Protein AF-A0A5C6RK10-F1 (afdb_monomer_lite)

pLDDT: mean 74.82, std 15.89, range [30.14, 97.0]

Organism: NCBI:txid1564516

Structure (mmCIF, N/CA/C/O backbone):
data_AF-A0A5C6RK10-F1
#
_entry.id   AF-A0A5C6RK10-F1
#
loop_
_atom_site.group_PDB
_atom_site.id
_atom_site.type_symbol
_atom_site.label_atom_id
_atom_site.label_alt_id
_atom_site.label_comp_id
_atom_site.label_asym_id
_atom_site.label_entity_id
_atom_site.label_seq_id
_atom_site.pdbx_PDB_ins_code
_atom_site.Cartn_x
_atom_site.Cartn_y
_atom_site.Cartn_z
_atom_site.occupancy
_atom_site.B_iso_or_equiv
_atom_site.auth_seq_id
_atom_site.auth_comp_id
_atom_site.auth_asym_id
_atom_site.auth_atom_id
_atom_site.pdbx_PDB_model_num
ATOM 1 N N . MET A 1 1 ? -46.665 20.152 56.178 1.00 34.62 1 MET A N 1
ATOM 2 C CA . MET A 1 1 ? -46.312 19.850 54.769 1.00 34.62 1 MET A CA 1
ATOM 3 C C . MET A 1 1 ? -44.822 19.515 54.608 1.00 34.62 1 MET A C 1
ATOM 5 O O . MET A 1 1 ? -44.246 19.816 53.574 1.00 34.62 1 MET A O 1
ATOM 9 N N . ALA A 1 2 ? -44.186 18.884 55.605 1.00 32.22 2 ALA A N 1
ATOM 10 C CA . ALA A 1 2 ? -42.736 18.651 55.629 1.00 32.22 2 ALA A CA 1
ATOM 11 C C . ALA A 1 2 ? -42.373 17.196 56.003 1.00 32.22 2 ALA A C 1
ATOM 13 O O . ALA A 1 2 ? -41.353 16.966 56.635 1.00 32.22 2 ALA A O 1
ATOM 14 N N . GLU A 1 3 ? -43.212 16.216 55.641 1.00 33.31 3 GLU A N 1
ATOM 15 C CA . GLU A 1 3 ? -43.071 14.823 56.118 1.00 33.31 3 GLU A CA 1
ATOM 16 C C . GLU A 1 3 ? -43.174 13.736 55.027 1.00 33.31 3 GLU A C 1
ATOM 18 O O . GLU A 1 3 ? -43.317 12.565 55.346 1.00 33.31 3 GLU A O 1
ATOM 23 N N . GLN A 1 4 ? -43.059 14.068 53.734 1.00 31.83 4 GLN A N 1
ATOM 24 C CA . GLN A 1 4 ? -43.211 13.074 52.646 1.00 31.83 4 GLN A CA 1
ATOM 25 C C . GLN A 1 4 ? -42.027 12.965 51.666 1.00 31.83 4 GLN A C 1
ATOM 27 O O . GLN A 1 4 ? -42.186 12.453 50.568 1.00 31.83 4 GLN A O 1
ATOM 32 N N . TYR A 1 5 ? -40.818 13.382 52.055 1.00 33.44 5 TYR A N 1
ATOM 33 C CA . TYR A 1 5 ? -39.613 13.263 51.208 1.00 33.44 5 TYR A CA 1
ATOM 34 C C . TYR A 1 5 ? -38.494 12.417 51.848 1.00 33.44 5 TYR A C 1
ATOM 36 O O . TYR A 1 5 ? -37.316 12.732 51.722 1.00 33.44 5 TYR A O 1
ATOM 44 N N . GLN A 1 6 ? -38.853 11.331 52.540 1.00 35.59 6 GLN A N 1
ATOM 45 C CA . GLN A 1 6 ? -37.904 10.292 52.988 1.00 35.59 6 GLN A CA 1
ATOM 46 C C . GLN A 1 6 ? -38.084 8.954 52.246 1.00 35.59 6 GLN A C 1
ATOM 48 O O . GLN A 1 6 ? -37.606 7.914 52.698 1.00 35.59 6 GLN A O 1
ATOM 53 N N . GLU A 1 7 ? -38.761 8.952 51.097 1.00 41.62 7 GLU A N 1
ATOM 54 C CA . GLU A 1 7 ? -38.925 7.740 50.298 1.00 41.62 7 GLU A CA 1
ATOM 55 C C . GLU A 1 7 ? -37.728 7.505 49.366 1.00 41.62 7 GLU A C 1
ATOM 57 O O . GLU A 1 7 ? -37.497 8.234 48.404 1.00 41.62 7 GLU A O 1
ATOM 62 N N . ASN A 1 8 ? -37.035 6.397 49.652 1.00 53.78 8 ASN A N 1
ATOM 63 C CA . ASN A 1 8 ? -36.133 5.641 48.778 1.00 53.78 8 ASN A CA 1
ATOM 64 C C . ASN A 1 8 ? -34.665 6.074 48.700 1.00 53.78 8 ASN A C 1
ATOM 66 O O . ASN A 1 8 ? -34.086 6.136 47.616 1.00 53.78 8 ASN A O 1
ATOM 70 N N . THR A 1 9 ? -33.995 6.218 49.845 1.00 56.50 9 THR A N 1
ATOM 71 C CA . THR A 1 9 ? -32.541 5.990 49.876 1.00 56.50 9 THR A CA 1
ATOM 72 C C . THR A 1 9 ? -32.277 4.506 49.568 1.00 56.50 9 THR A C 1
ATOM 74 O O . THR A 1 9 ? -32.808 3.652 50.284 1.00 56.50 9 THR A O 1
ATOM 77 N N . PRO A 1 10 ? -31.529 4.148 48.509 1.00 64.06 10 PRO A N 1
ATOM 78 C CA . PRO A 1 10 ? -31.235 2.752 48.194 1.00 64.06 10 PRO A CA 1
ATOM 79 C C . PRO A 1 10 ? -30.318 2.112 49.253 1.00 64.06 10 PRO A C 1
ATOM 81 O O . PRO A 1 10 ? -29.455 2.800 49.799 1.00 64.06 10 PRO A O 1
ATOM 84 N N . PRO A 1 11 ? -30.452 0.803 49.537 1.00 73.38 11 PRO A N 1
ATOM 85 C CA . PRO A 1 11 ? -29.580 0.125 50.495 1.00 73.38 11 PRO A CA 1
ATOM 86 C C . PRO A 1 11 ? -28.140 0.034 49.967 1.00 73.38 11 PRO A C 1
ATOM 88 O O . PRO A 1 11 ? -27.933 -0.212 48.776 1.00 73.38 11 PRO A O 1
ATOM 91 N N . SER A 1 12 ? -27.119 0.180 50.825 1.00 78.38 12 SER A N 1
ATOM 92 C CA . SER A 1 12 ? -25.737 0.011 50.365 1.00 78.38 12 SER A CA 1
ATOM 93 C C . SER A 1 12 ? -25.416 -1.437 49.999 1.00 78.38 12 SER A C 1
ATOM 95 O O . SER A 1 12 ? -25.739 -2.396 50.706 1.00 78.38 12 SER A O 1
ATOM 97 N N . LEU A 1 13 ? -24.634 -1.587 48.927 1.00 77.06 13 LEU A N 1
ATOM 98 C CA . LEU A 1 13 ? -24.078 -2.874 48.499 1.00 77.06 13 LEU A CA 1
ATOM 99 C C . LEU A 1 13 ? -23.221 -3.538 49.592 1.00 77.06 13 LEU A C 1
ATOM 101 O O . LEU A 1 13 ? -23.105 -4.759 49.627 1.00 77.06 13 LEU A O 1
ATOM 105 N N . LYS A 1 14 ? -22.623 -2.757 50.505 1.00 78.75 14 LYS A N 1
ATOM 106 C CA . LYS A 1 14 ? -21.860 -3.288 51.647 1.00 78.75 14 LYS A CA 1
ATOM 107 C C . LYS A 1 14 ? -22.770 -4.008 52.647 1.00 78.75 14 LYS A C 1
ATOM 109 O O . LYS A 1 14 ? -22.405 -5.083 53.116 1.00 78.75 14 LYS A O 1
ATOM 114 N N . THR A 1 15 ? -23.943 -3.448 52.955 1.00 82.81 15 THR A N 1
ATOM 115 C CA . THR A 1 15 ? -24.924 -4.070 53.858 1.00 82.81 15 THR A CA 1
ATOM 116 C C . THR A 1 15 ? -25.496 -5.358 53.258 1.00 82.81 15 THR A C 1
ATOM 118 O O . THR A 1 15 ? -25.537 -6.374 53.947 1.00 82.81 15 THR A O 1
ATOM 121 N N . LEU A 1 16 ? -25.829 -5.362 51.963 1.00 84.06 16 LEU A N 1
ATOM 122 C CA . LEU A 1 16 ? -26.335 -6.551 51.262 1.00 84.06 16 LEU A CA 1
ATOM 123 C C . LEU A 1 16 ? -25.308 -7.699 51.199 1.00 84.06 16 LEU A C 1
ATOM 125 O O . LEU A 1 16 ? -25.646 -8.852 51.469 1.00 84.06 16 LEU A O 1
ATOM 129 N N . LYS A 1 17 ? -24.033 -7.389 50.924 1.00 82.69 17 LYS A N 1
ATOM 130 C CA . LYS A 1 17 ? -22.942 -8.383 50.926 1.00 82.69 17 LYS A CA 1
ATOM 131 C C . LYS A 1 17 ? -22.707 -9.000 52.303 1.00 82.69 17 LYS A C 1
ATOM 133 O O . LYS A 1 17 ? -22.507 -10.207 52.404 1.00 82.69 17 LYS A O 1
ATOM 138 N N . ALA A 1 18 ? -22.753 -8.187 53.355 1.00 82.56 18 ALA A N 1
ATOM 139 C CA . ALA A 1 18 ? -22.576 -8.674 54.716 1.00 82.56 18 ALA A CA 1
ATOM 140 C C . ALA A 1 18 ? -23.738 -9.584 55.1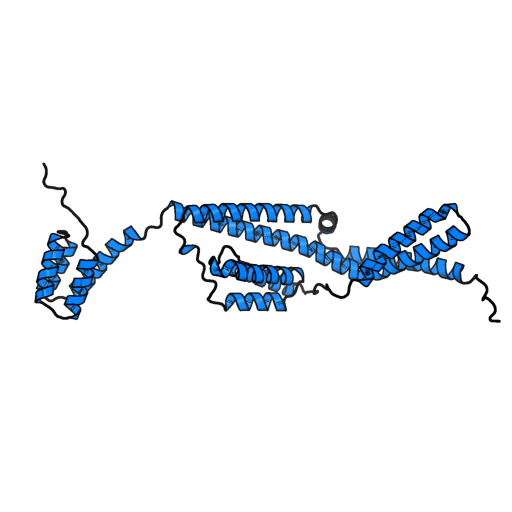62 1.00 82.56 18 ALA A C 1
ATOM 142 O O . ALA A 1 18 ? -23.487 -10.589 55.817 1.00 82.56 18 ALA A O 1
ATOM 143 N N . ILE A 1 19 ? -24.981 -9.328 54.726 1.00 85.31 19 ILE A N 1
ATOM 144 C CA . ILE A 1 19 ? -26.107 -10.254 54.957 1.00 85.31 19 ILE A CA 1
ATOM 145 C C . ILE A 1 19 ? -25.829 -11.627 54.335 1.00 85.31 19 ILE A C 1
ATOM 147 O O . ILE A 1 19 ? -25.982 -12.637 55.014 1.00 85.31 19 ILE A O 1
ATOM 151 N N . ARG A 1 20 ? -25.359 -11.687 53.078 1.00 82.88 20 ARG A N 1
ATOM 152 C CA . ARG A 1 20 ? -24.996 -12.969 52.440 1.00 82.88 20 ARG A CA 1
ATOM 153 C C . ARG A 1 20 ? -23.933 -13.728 53.227 1.00 82.88 20 ARG A C 1
ATOM 155 O O . ARG A 1 20 ? -24.029 -14.942 53.375 1.00 82.88 20 ARG A O 1
ATOM 162 N N . GLN A 1 21 ? -22.932 -13.009 53.729 1.00 83.06 21 GLN A N 1
ATOM 163 C CA . GLN A 1 21 ? -21.862 -13.598 54.524 1.00 83.06 21 GLN A CA 1
ATOM 164 C C . GLN A 1 21 ? -22.392 -14.176 55.841 1.00 83.06 21 GLN A C 1
ATOM 166 O O . GLN A 1 21 ? -22.039 -15.296 56.188 1.00 83.06 21 GLN A O 1
ATOM 171 N N . PHE A 1 22 ? -23.273 -13.464 56.543 1.00 85.69 22 PHE A N 1
ATOM 172 C CA . PHE A 1 22 ? -23.862 -13.967 57.786 1.00 85.69 22 PHE A CA 1
ATOM 173 C C . PHE A 1 22 ? -24.852 -15.117 57.566 1.00 85.69 22 PHE A C 1
ATOM 175 O O . PHE A 1 22 ? -24.907 -16.015 58.400 1.00 85.69 22 PHE A O 1
ATOM 182 N N . ILE A 1 23 ? -25.561 -15.157 56.429 1.00 85.75 23 ILE A N 1
ATOM 183 C CA . ILE A 1 23 ? -26.351 -16.333 56.021 1.00 85.75 23 ILE A CA 1
ATOM 184 C C . ILE A 1 23 ? -25.430 -17.547 55.846 1.00 85.75 23 ILE A C 1
ATOM 186 O O . ILE A 1 23 ? -25.725 -18.617 56.367 1.00 85.75 23 ILE A O 1
ATOM 190 N N . ALA A 1 24 ? -24.303 -17.382 55.147 1.00 80.06 24 ALA A N 1
ATOM 191 C CA . ALA A 1 24 ? -23.350 -18.466 54.903 1.00 80.06 24 ALA A CA 1
ATOM 192 C C . ALA A 1 24 ? -22.649 -18.965 56.180 1.00 80.06 24 ALA A C 1
ATOM 194 O O . ALA A 1 24 ? -22.233 -20.118 56.238 1.00 80.06 24 ALA A O 1
ATOM 195 N N . LEU A 1 25 ? -22.508 -18.098 57.186 1.00 82.25 25 LEU A N 1
ATOM 196 C CA . LEU A 1 25 ? -21.925 -18.419 58.491 1.00 82.25 25 LEU A CA 1
ATOM 197 C C . LEU A 1 25 ? -22.964 -18.908 59.516 1.00 82.25 25 LEU A C 1
ATOM 199 O O . LEU A 1 25 ? -22.590 -19.192 60.650 1.00 82.25 25 LEU A O 1
ATOM 203 N N . GLU A 1 26 ? -24.247 -18.971 59.140 1.00 77.62 26 GLU A N 1
ATOM 204 C CA . GLU A 1 26 ? -25.382 -19.311 60.016 1.00 77.62 26 GLU A CA 1
ATOM 205 C C . GLU A 1 26 ? -25.471 -18.458 61.305 1.00 77.62 26 GLU A C 1
ATOM 207 O O . GLU A 1 26 ? -26.082 -18.854 62.301 1.00 77.62 26 GLU A O 1
ATOM 212 N N . ASP A 1 27 ? -24.902 -17.248 61.286 1.00 84.00 27 ASP A N 1
ATOM 213 C CA . ASP A 1 27 ? -24.845 -16.340 62.436 1.00 84.00 27 ASP A CA 1
ATOM 214 C C . ASP A 1 27 ? -26.151 -15.543 62.574 1.00 84.00 27 ASP A C 1
ATOM 216 O O . ASP A 1 27 ? -26.319 -14.436 62.051 1.00 84.00 27 ASP A O 1
ATOM 220 N N . LYS A 1 28 ? -27.105 -16.135 63.296 1.00 77.94 28 LYS A N 1
ATOM 221 C CA . LYS A 1 28 ? -28.447 -15.573 63.496 1.00 77.94 28 LYS A CA 1
ATOM 222 C C . LYS A 1 28 ? -28.448 -14.256 64.277 1.00 77.94 28 LYS A C 1
ATOM 224 O O . LYS A 1 28 ? -29.296 -13.410 64.001 1.00 77.94 28 LYS A O 1
ATOM 229 N N . GLU A 1 29 ? -27.523 -14.057 65.215 1.00 79.56 29 GLU A N 1
ATOM 230 C CA . GLU A 1 29 ? -27.461 -12.823 66.011 1.00 79.56 29 GLU A CA 1
ATOM 231 C C . GLU A 1 29 ? -27.007 -11.642 65.147 1.00 79.56 29 GLU A C 1
ATOM 233 O O . GLU A 1 29 ? -27.640 -10.578 65.143 1.00 79.56 29 GLU A O 1
ATOM 238 N N . SER A 1 30 ? -25.971 -11.854 64.330 1.00 83.88 30 SER A N 1
ATOM 239 C CA . SER A 1 30 ? -25.493 -10.846 63.382 1.00 83.88 30 SER A CA 1
ATOM 240 C C . SER A 1 30 ? -26.516 -10.539 62.288 1.00 83.88 30 SER A C 1
ATOM 242 O O . SER A 1 30 ? -26.620 -9.383 61.864 1.00 83.88 30 SER A O 1
ATOM 244 N N . LEU A 1 31 ? -27.314 -11.529 61.860 1.00 85.00 31 LEU A N 1
ATOM 245 C CA . LEU A 1 31 ? -28.379 -11.341 60.868 1.00 85.00 31 LEU A CA 1
ATOM 246 C C . LEU A 1 31 ? -29.466 -10.370 61.339 1.00 85.00 31 LEU A C 1
ATOM 248 O O . LEU A 1 31 ? -29.859 -9.485 60.576 1.00 85.00 31 LEU A O 1
ATOM 252 N N . VAL A 1 32 ? -29.903 -10.471 62.596 1.00 82.69 32 VAL A N 1
ATOM 253 C CA . VAL A 1 32 ? -30.907 -9.559 63.172 1.00 82.69 32 VAL A CA 1
ATOM 254 C C . VAL A 1 32 ? -30.369 -8.126 63.235 1.00 82.69 32 VAL A C 1
ATOM 256 O O . VAL A 1 32 ? -31.047 -7.175 62.835 1.00 82.69 32 VAL A O 1
ATOM 259 N N . LEU A 1 33 ? -29.116 -7.960 63.671 1.00 83.94 33 LEU A N 1
ATOM 260 C CA . LEU A 1 33 ? -28.474 -6.646 63.764 1.00 83.94 33 LEU A CA 1
ATOM 261 C C . LEU A 1 33 ? -28.335 -5.974 62.394 1.00 83.94 33 LEU A C 1
ATOM 263 O O . LEU A 1 33 ? -28.637 -4.783 62.245 1.00 83.94 33 LEU A O 1
ATOM 267 N N . ILE A 1 34 ? -27.894 -6.721 61.379 1.00 84.12 34 ILE A N 1
ATOM 268 C CA . ILE A 1 34 ? -27.692 -6.156 60.046 1.00 84.12 34 ILE A CA 1
ATOM 269 C C . ILE A 1 34 ? -29.006 -5.939 59.285 1.00 84.12 34 ILE A C 1
ATOM 271 O O . ILE A 1 34 ? -29.089 -4.982 58.516 1.00 84.12 34 ILE A O 1
ATOM 275 N N . ALA A 1 35 ? -30.043 -6.746 59.535 1.00 83.38 35 ALA A N 1
ATOM 276 C CA . ALA A 1 35 ? -31.386 -6.530 58.996 1.00 83.38 35 ALA A CA 1
ATOM 277 C C . ALA A 1 35 ? -31.998 -5.229 59.541 1.00 83.38 35 ALA A C 1
ATOM 279 O O . ALA A 1 35 ? -32.489 -4.399 58.773 1.00 83.38 35 ALA A O 1
ATOM 280 N N . GLY A 1 36 ? -31.857 -4.981 60.849 1.00 82.88 36 GLY A N 1
ATOM 281 C CA . GLY A 1 36 ? -32.258 -3.712 61.460 1.00 82.88 36 GLY A CA 1
ATOM 282 C C . GLY A 1 36 ? -31.474 -2.515 60.907 1.00 82.88 36 GLY A C 1
ATOM 283 O O . GLY A 1 36 ? -32.036 -1.434 60.714 1.00 82.88 36 GLY A O 1
ATOM 284 N N . ARG A 1 37 ? -30.183 -2.695 60.590 1.00 84.94 37 ARG A N 1
ATOM 285 C CA . ARG A 1 37 ? -29.381 -1.665 59.910 1.00 84.94 37 ARG A CA 1
ATOM 286 C C . ARG A 1 37 ? -29.873 -1.408 58.488 1.00 84.94 37 ARG A C 1
ATOM 288 O O . ARG A 1 37 ? -30.035 -0.248 58.127 1.00 84.94 37 ARG A O 1
ATOM 295 N N . LEU A 1 38 ? -30.142 -2.460 57.713 1.00 84.44 38 LEU A N 1
ATOM 296 C CA . LEU A 1 38 ? -30.660 -2.369 56.346 1.00 84.44 38 LEU A CA 1
ATOM 297 C C . LEU A 1 38 ? -31.981 -1.590 56.302 1.00 84.44 38 LEU A C 1
ATOM 299 O O . LEU A 1 38 ? -32.154 -0.724 55.450 1.00 84.44 38 LEU A O 1
ATOM 303 N N . GLN A 1 39 ? -32.886 -1.860 57.244 1.00 82.00 39 GLN A N 1
ATOM 304 C CA . GLN A 1 39 ? -34.191 -1.203 57.322 1.00 82.00 39 GLN A CA 1
ATOM 305 C C . GLN A 1 39 ? -34.089 0.276 57.733 1.00 82.00 39 GLN A C 1
ATOM 307 O O . GLN A 1 39 ? -34.863 1.101 57.253 1.00 82.00 39 GLN A O 1
ATOM 312 N N . LYS A 1 40 ? -33.116 0.630 58.585 1.00 83.38 40 LYS A N 1
ATOM 313 C CA . LYS A 1 40 ? -32.806 2.031 58.930 1.00 83.38 40 LYS A CA 1
ATOM 314 C C . LYS A 1 40 ? -32.133 2.783 57.782 1.00 83.38 40 LYS A C 1
ATOM 316 O O . LYS A 1 40 ? -32.393 3.963 57.589 1.00 83.38 40 LYS A O 1
ATOM 321 N N . GLU A 1 41 ? -31.253 2.105 57.051 1.00 81.12 41 GLU A N 1
ATOM 322 C CA . GLU A 1 41 ? -30.501 2.653 55.920 1.00 81.12 41 GLU A CA 1
ATOM 323 C C . GLU A 1 41 ? -31.397 2.878 54.693 1.00 81.12 41 GLU A C 1
ATOM 325 O O . GLU A 1 41 ? -31.254 3.874 53.988 1.00 81.12 41 GLU A O 1
ATOM 330 N N . SER A 1 42 ? -32.347 1.972 54.464 1.00 80.12 42 SER A N 1
ATOM 331 C CA . SER A 1 42 ? -33.315 2.037 53.377 1.00 80.12 42 SER A CA 1
ATOM 332 C C . SER A 1 42 ? -34.667 1.524 53.879 1.00 80.12 42 SER A C 1
ATOM 334 O O . SER A 1 42 ? -34.858 0.315 53.946 1.00 80.12 42 SER A O 1
ATOM 336 N N . PRO A 1 43 ? -35.635 2.383 54.239 1.00 77.50 43 PRO A N 1
ATOM 337 C CA . PRO A 1 43 ? -36.923 1.946 54.798 1.00 77.50 43 PRO A CA 1
ATOM 338 C C . PRO A 1 43 ? -37.942 1.426 53.759 1.00 77.50 43 PRO A C 1
ATOM 340 O O . PRO A 1 43 ? -39.126 1.275 54.085 1.00 77.50 43 PRO A O 1
ATOM 343 N N . GLY A 1 44 ? -37.502 1.153 52.525 1.00 80.19 44 GLY A N 1
ATOM 344 C CA . GLY A 1 44 ? -38.344 0.745 51.396 1.00 80.19 44 GLY A CA 1
ATOM 345 C C . GLY A 1 44 ? -38.896 -0.687 51.471 1.00 80.19 44 GLY A C 1
ATOM 346 O O . GLY A 1 44 ? -38.580 -1.474 52.359 1.00 80.19 44 GLY A O 1
ATOM 347 N N . GLN A 1 45 ? -39.741 -1.052 50.504 1.00 78.25 45 GLN A N 1
ATOM 348 C CA . GLN A 1 45 ? -40.397 -2.367 50.475 1.00 78.25 45 GLN A CA 1
ATOM 349 C C . GLN A 1 45 ? -39.398 -3.529 50.336 1.00 78.25 45 GLN A C 1
ATOM 351 O O . GLN A 1 45 ? -39.554 -4.554 50.992 1.00 78.25 45 GLN A O 1
ATOM 356 N N . GLY A 1 46 ? -38.344 -3.364 49.530 1.00 77.69 46 GLY A N 1
ATOM 357 C CA . GLY A 1 46 ? -37.355 -4.421 49.292 1.00 77.69 46 GLY A CA 1
ATOM 358 C C . GLY A 1 46 ? -36.548 -4.812 50.536 1.00 77.69 46 GLY A C 1
ATOM 359 O O . GLY A 1 46 ? -36.359 -5.994 50.799 1.00 77.69 46 GLY A O 1
ATOM 360 N N . SER A 1 47 ? -36.112 -3.839 51.338 1.00 83.94 47 SER A N 1
ATOM 361 C CA . SER A 1 47 ? -35.385 -4.092 52.592 1.00 83.94 47 SER A CA 1
ATOM 362 C C . SER A 1 47 ? -36.275 -4.707 53.672 1.00 83.94 47 SER A C 1
ATOM 364 O O . SER A 1 47 ? -35.804 -5.556 54.426 1.00 83.94 47 SER A O 1
ATOM 366 N N . ARG A 1 48 ? -37.563 -4.331 53.724 1.00 84.94 48 ARG A N 1
ATOM 367 C CA . ARG A 1 48 ? -38.552 -4.951 54.623 1.00 84.94 48 ARG A CA 1
ATOM 368 C C . ARG A 1 48 ? -38.761 -6.428 54.304 1.00 84.94 48 ARG A C 1
ATOM 370 O O . ARG A 1 48 ? -38.721 -7.239 55.218 1.00 84.94 48 ARG A O 1
ATOM 377 N N . LEU A 1 49 ? -38.925 -6.773 53.026 1.00 83.31 49 LEU A N 1
ATOM 378 C CA . LEU A 1 49 ? -39.100 -8.165 52.598 1.00 83.31 49 LEU A CA 1
ATOM 379 C C . LEU A 1 49 ? -37.858 -9.019 52.898 1.00 83.31 49 LEU A C 1
ATOM 381 O O . LEU A 1 49 ? -37.991 -10.163 53.321 1.00 83.31 49 LEU A O 1
ATOM 385 N N . ILE A 1 50 ? -36.654 -8.454 52.746 1.00 85.31 50 ILE A N 1
ATOM 386 C CA . ILE A 1 50 ? -35.409 -9.135 53.135 1.00 85.31 50 ILE A CA 1
ATOM 387 C C . ILE A 1 50 ? -35.363 -9.359 54.649 1.00 85.31 50 ILE A C 1
ATOM 389 O O . ILE A 1 50 ? -35.058 -10.466 55.082 1.00 85.31 50 ILE A O 1
ATOM 393 N N . ALA A 1 51 ? -35.678 -8.342 55.458 1.00 85.62 51 ALA A N 1
ATOM 394 C CA . ALA A 1 51 ? -35.690 -8.474 56.915 1.00 85.62 51 ALA A CA 1
ATOM 395 C C . ALA A 1 51 ? -36.700 -9.537 57.386 1.00 85.62 51 ALA A C 1
ATOM 397 O O . ALA A 1 51 ? -36.355 -10.388 58.200 1.00 85.62 51 ALA A O 1
ATOM 398 N N . GLU A 1 52 ? -37.903 -9.558 56.807 1.00 85.69 52 GLU A N 1
ATOM 399 C CA . GLU A 1 52 ? -38.940 -10.546 57.125 1.00 85.69 52 GLU A CA 1
ATOM 400 C C . GLU A 1 52 ? -38.526 -11.978 56.738 1.00 85.69 52 GLU A C 1
ATOM 402 O O . GLU A 1 52 ? -38.760 -12.923 57.496 1.00 85.69 52 GLU A O 1
ATOM 407 N N . ALA A 1 53 ? -37.872 -12.155 55.585 1.00 84.56 53 ALA A N 1
ATOM 408 C CA . ALA A 1 53 ? -37.342 -13.452 55.165 1.00 84.56 53 ALA A CA 1
ATOM 409 C C . ALA A 1 53 ? -36.223 -13.947 56.101 1.00 84.56 53 ALA A C 1
ATOM 411 O O . ALA A 1 53 ? -36.180 -15.131 56.440 1.00 84.56 53 ALA A O 1
ATOM 412 N N . LEU A 1 54 ? -35.355 -13.045 56.573 1.00 86.69 54 LEU A N 1
ATOM 413 C CA . LEU A 1 54 ? -34.309 -13.363 57.550 1.00 86.69 54 LEU A CA 1
ATOM 414 C C . LEU A 1 54 ? -34.889 -13.756 58.917 1.00 86.69 54 LEU A C 1
ATOM 416 O O . LEU A 1 54 ? -34.439 -14.740 59.500 1.00 86.69 54 LEU A O 1
ATOM 420 N N . GLU A 1 55 ? -35.903 -13.038 59.406 1.00 84.00 55 GLU A N 1
ATOM 421 C CA . GLU A 1 55 ? -36.578 -13.331 60.681 1.00 84.00 55 GLU A CA 1
ATOM 422 C C . GLU A 1 55 ? -37.286 -14.692 60.672 1.00 84.00 55 GLU A C 1
ATOM 424 O O . GLU A 1 55 ? -37.252 -15.419 61.666 1.00 84.00 55 GLU A O 1
ATOM 429 N N . LYS A 1 56 ? -37.887 -15.075 59.538 1.00 85.19 56 LYS A N 1
ATOM 430 C CA . LYS A 1 56 ? -38.554 -16.377 59.362 1.00 85.19 56 LYS A CA 1
ATOM 431 C C . LYS A 1 56 ? -37.586 -17.527 59.053 1.00 85.19 56 LYS A C 1
ATOM 433 O O . LYS A 1 56 ? -38.021 -18.669 58.932 1.00 85.19 56 LYS A O 1
ATOM 438 N N . GLY A 1 57 ? -36.286 -17.251 58.920 1.00 82.00 57 GLY A N 1
ATOM 439 C CA . GLY A 1 57 ? -35.272 -18.247 58.554 1.00 82.00 57 GLY A CA 1
ATOM 440 C C . GLY A 1 57 ? -35.339 -18.704 57.091 1.00 82.00 57 GLY A C 1
ATOM 441 O O . GLY A 1 57 ? -34.743 -19.717 56.731 1.00 82.00 57 GLY A O 1
ATOM 442 N N . HIS A 1 58 ? -36.050 -17.970 56.234 1.00 88.06 58 HIS A N 1
ATOM 443 C CA . HIS A 1 58 ? -36.169 -18.243 54.803 1.00 88.06 58 HIS A CA 1
ATOM 444 C C . HIS A 1 58 ? -34.971 -17.650 54.048 1.00 88.06 58 HIS A C 1
ATOM 446 O O . HIS A 1 58 ? -35.076 -16.680 53.296 1.00 88.06 58 HIS A O 1
ATOM 452 N N . PHE A 1 59 ? -33.787 -18.219 54.273 1.00 84.50 59 PHE A N 1
ATOM 453 C CA . PHE A 1 59 ? -32.540 -17.658 53.748 1.00 84.50 59 PHE A CA 1
ATOM 454 C C . PHE A 1 59 ? -32.448 -17.683 52.217 1.00 84.50 59 PHE A C 1
ATOM 456 O O . PHE A 1 59 ? -31.853 -16.778 51.637 1.00 84.50 59 PHE A O 1
ATOM 463 N N . SER A 1 60 ? -33.064 -18.671 51.558 1.00 76.69 60 SER A N 1
ATOM 464 C CA . SER A 1 60 ? -33.132 -18.730 50.090 1.00 76.69 60 SER A CA 1
ATOM 465 C C . SER A 1 60 ? -33.874 -17.518 49.519 1.00 76.69 60 SER A C 1
ATOM 467 O O . SER A 1 60 ? -33.333 -16.803 48.677 1.00 76.69 60 SER A O 1
ATOM 469 N N . ASP A 1 61 ? -35.060 -17.223 50.057 1.00 77.12 61 ASP A N 1
ATOM 470 C CA . ASP A 1 61 ? -35.891 -16.087 49.644 1.00 77.12 61 ASP A CA 1
ATOM 471 C C . ASP A 1 61 ? -35.159 -14.757 49.884 1.00 77.12 61 ASP A C 1
ATOM 473 O O . ASP A 1 61 ? -35.160 -13.862 49.036 1.00 77.12 61 ASP A O 1
ATOM 477 N N . ALA A 1 62 ? -34.459 -14.636 51.019 1.00 83.75 62 ALA A N 1
ATOM 478 C CA . ALA A 1 62 ? -33.640 -13.465 51.319 1.00 83.75 62 ALA A CA 1
ATOM 479 C C . ALA A 1 62 ? -32.516 -13.271 50.284 1.00 83.75 62 ALA A C 1
ATOM 481 O O . ALA A 1 62 ? -32.282 -12.148 49.834 1.00 83.75 62 ALA A O 1
ATOM 482 N N . LEU A 1 63 ? -31.832 -14.343 49.867 1.00 78.88 63 LEU A N 1
ATOM 483 C CA . LEU A 1 63 ? -30.765 -14.277 48.862 1.00 78.88 63 LEU A CA 1
ATOM 484 C C . LEU A 1 63 ? -31.284 -13.865 47.476 1.00 78.88 63 LEU A C 1
ATOM 486 O O . LEU A 1 63 ? -30.626 -13.060 46.805 1.00 78.88 63 LEU A O 1
ATOM 490 N N . GLU A 1 64 ? -32.456 -14.355 47.067 1.00 76.31 64 GLU A N 1
ATOM 491 C CA . GLU A 1 64 ? -33.111 -13.967 45.809 1.00 76.31 64 GLU A CA 1
ATOM 492 C C . GLU A 1 64 ? -33.533 -12.491 45.807 1.00 76.31 64 GLU A C 1
ATOM 494 O O . GLU A 1 64 ? -33.263 -11.751 44.851 1.00 76.31 64 GLU A O 1
ATOM 499 N N . LEU A 1 65 ? -34.131 -12.025 46.906 1.00 82.56 65 LEU A N 1
ATOM 500 C CA . LEU A 1 65 ? -34.516 -10.624 47.081 1.00 82.56 65 LEU A CA 1
ATOM 501 C C . LEU A 1 65 ? -33.293 -9.696 47.074 1.00 82.56 65 LEU A C 1
ATOM 503 O O . LEU A 1 65 ? -33.319 -8.642 46.432 1.00 82.56 65 LEU A O 1
ATOM 507 N N . ILE A 1 66 ? -32.194 -10.106 47.718 1.00 83.31 66 ILE A N 1
ATOM 508 C CA . ILE A 1 66 ? -30.917 -9.382 47.668 1.00 83.31 66 ILE A CA 1
ATOM 509 C C . ILE A 1 66 ? -30.397 -9.314 46.227 1.00 83.31 66 ILE A C 1
ATOM 511 O O . ILE A 1 66 ? -30.010 -8.238 45.778 1.00 83.31 66 ILE A O 1
ATOM 515 N N . GLY A 1 67 ? -30.415 -10.426 45.483 1.00 75.06 67 GLY A N 1
ATOM 516 C CA . GLY A 1 67 ? -29.993 -10.448 44.077 1.00 75.06 67 GLY A CA 1
ATOM 517 C C . GLY A 1 67 ? -30.820 -9.512 43.191 1.00 75.06 67 GLY A C 1
ATOM 518 O O . GLY A 1 67 ? -30.271 -8.795 42.352 1.00 75.06 67 GLY A O 1
ATOM 519 N N . THR A 1 68 ? -32.130 -9.450 43.429 1.00 79.62 68 THR A N 1
ATOM 520 C CA . THR A 1 68 ? -33.051 -8.563 42.705 1.00 79.62 68 THR A CA 1
ATOM 521 C C . THR A 1 68 ? -32.750 -7.086 42.978 1.00 79.62 68 THR A C 1
ATOM 523 O O . THR A 1 68 ? -32.671 -6.286 42.041 1.00 79.62 68 THR A O 1
ATOM 526 N N . LEU A 1 69 ? -32.523 -6.717 44.244 1.00 78.25 69 LEU A N 1
ATOM 527 C CA . LEU A 1 69 ? -32.161 -5.347 44.616 1.00 78.25 69 LEU A CA 1
ATOM 528 C C . LEU A 1 69 ? -30.775 -4.953 44.105 1.00 78.25 69 LEU A C 1
ATOM 530 O O . LEU A 1 69 ? -30.622 -3.860 43.569 1.00 78.25 69 LEU A O 1
ATOM 534 N N . GLU A 1 70 ? -29.777 -5.833 44.194 1.00 73.25 70 GLU A N 1
ATOM 535 C CA . GLU A 1 70 ? -28.455 -5.582 43.610 1.00 73.25 70 GLU A CA 1
ATOM 536 C C . GLU A 1 70 ? -28.553 -5.335 42.099 1.00 73.25 70 GLU A C 1
ATOM 538 O O . GLU A 1 70 ? -27.994 -4.360 41.597 1.00 73.25 70 GLU A O 1
ATOM 543 N N . GLY A 1 71 ? -29.323 -6.152 41.373 1.00 66.94 71 GLY A N 1
ATOM 544 C CA . GLY A 1 71 ? -29.550 -5.964 39.939 1.00 66.94 71 GLY A CA 1
ATOM 545 C C . GLY A 1 71 ? -30.192 -4.613 39.597 1.00 66.94 71 GLY A C 1
ATOM 546 O O . GLY A 1 71 ? -29.828 -3.991 38.595 1.00 66.94 71 GLY A O 1
ATOM 547 N N . ALA A 1 72 ? -31.106 -4.125 40.440 1.00 70.38 72 ALA A N 1
ATOM 548 C CA . ALA A 1 72 ? -31.728 -2.810 40.290 1.00 70.38 72 ALA A CA 1
ATOM 549 C C . ALA A 1 72 ? -30.773 -1.644 40.614 1.00 70.38 72 ALA A C 1
ATOM 551 O O . ALA A 1 72 ? -30.905 -0.578 40.018 1.00 70.38 72 ALA A O 1
ATOM 552 N N . LEU A 1 73 ? -29.797 -1.842 41.507 1.00 66.94 73 LEU A N 1
ATOM 553 C CA . LEU A 1 73 ? -28.790 -0.838 41.881 1.00 66.94 73 LEU A CA 1
ATOM 554 C C . LEU A 1 73 ? -27.614 -0.762 40.900 1.00 66.94 73 LEU A C 1
ATOM 556 O O . LEU A 1 73 ? -27.022 0.299 40.720 1.00 66.94 73 LEU A O 1
ATOM 560 N N . ILE A 1 74 ? -27.282 -1.876 40.250 1.00 59.25 74 ILE A N 1
ATOM 561 C CA . ILE A 1 74 ? -26.167 -1.980 39.302 1.00 59.25 74 ILE A CA 1
ATOM 562 C C . ILE A 1 74 ? -26.559 -1.425 37.917 1.00 59.25 74 ILE A C 1
ATOM 564 O O . ILE A 1 74 ? -25.758 -0.748 37.274 1.00 59.25 74 ILE A O 1
ATOM 568 N N . LYS A 1 75 ? -27.804 -1.642 37.463 1.00 54.09 75 LYS A N 1
ATOM 569 C CA . LYS A 1 75 ? -28.291 -1.207 36.133 1.00 54.09 75 LYS A CA 1
ATOM 570 C C . LYS A 1 75 ? -28.196 0.308 35.848 1.00 54.09 75 LYS A C 1
ATOM 572 O O . LYS A 1 75 ? -27.854 0.651 34.718 1.00 54.09 75 LYS A O 1
ATOM 577 N N . PRO A 1 76 ? -28.469 1.227 36.795 1.00 51.16 76 PRO A N 1
ATOM 578 C CA . PRO A 1 76 ? -28.315 2.668 36.575 1.00 51.16 76 PRO A CA 1
ATOM 579 C C . PRO A 1 76 ? -26.849 3.123 36.524 1.00 51.16 76 PRO A C 1
ATOM 581 O O . PRO A 1 76 ? -26.528 4.039 35.774 1.00 51.16 76 PRO A O 1
ATOM 584 N N . ALA A 1 77 ? -25.962 2.473 37.285 1.00 49.81 77 ALA A N 1
ATOM 585 C CA . ALA A 1 77 ? -24.540 2.820 37.382 1.00 49.81 77 ALA A CA 1
ATOM 586 C C . ALA A 1 77 ? -23.698 2.344 36.179 1.00 49.81 77 ALA A C 1
ATOM 588 O O . ALA A 1 77 ? -22.567 2.785 36.011 1.00 49.81 77 ALA A O 1
ATOM 589 N N . LEU A 1 78 ? -24.247 1.460 35.338 1.00 51.78 78 LEU A N 1
ATOM 590 C CA . LEU A 1 78 ? -23.606 0.928 34.128 1.00 51.78 78 LEU A CA 1
ATOM 591 C C . LEU A 1 78 ? -24.007 1.644 32.833 1.00 51.78 78 LEU A C 1
ATOM 593 O O . LEU A 1 78 ? -23.653 1.170 31.755 1.00 51.78 78 LEU A O 1
ATOM 597 N N . ARG A 1 79 ? -24.757 2.753 32.887 1.00 51.22 79 ARG A N 1
ATOM 598 C CA . ARG A 1 79 ? -25.092 3.495 31.667 1.00 51.22 79 ARG A CA 1
ATOM 599 C C . ARG A 1 79 ? -23.815 4.210 31.183 1.00 51.22 79 ARG A C 1
ATOM 601 O O . ARG A 1 79 ? -23.364 5.111 31.887 1.00 51.22 79 ARG A O 1
ATOM 608 N N . PRO A 1 80 ? -23.207 3.815 30.044 1.00 54.72 80 PRO A N 1
ATOM 609 C CA . PRO A 1 80 ? -22.026 4.503 29.535 1.00 54.72 80 PRO A CA 1
ATOM 610 C C . PRO A 1 80 ? -22.371 5.971 29.282 1.00 54.72 80 PRO A C 1
ATOM 612 O O . PRO A 1 80 ? -23.491 6.275 28.857 1.00 54.72 80 PRO A O 1
ATOM 615 N N . ASP A 1 81 ? -21.422 6.864 29.561 1.00 64.62 81 ASP A N 1
ATOM 616 C CA . ASP A 1 81 ? -21.553 8.285 29.248 1.00 64.62 81 ASP A CA 1
ATOM 617 C C . ASP A 1 81 ? -21.982 8.437 27.772 1.00 64.62 81 ASP A C 1
ATOM 619 O O . ASP A 1 81 ? -21.295 7.912 26.881 1.00 64.62 81 ASP A O 1
ATOM 623 N N . PRO A 1 82 ? -23.122 9.097 27.488 1.00 70.50 82 PRO A N 1
ATOM 624 C CA . PRO A 1 82 ? -23.602 9.301 26.127 1.00 70.50 82 PRO A CA 1
ATOM 625 C C . PRO A 1 82 ? -22.555 9.930 25.202 1.00 70.50 82 PRO A C 1
ATOM 627 O O . PRO A 1 82 ? -22.522 9.593 24.019 1.00 70.50 82 PRO A O 1
ATOM 630 N N . GLU A 1 83 ? -21.691 10.804 25.725 1.00 80.44 83 GLU A N 1
ATOM 631 C CA . GLU A 1 83 ? -20.616 11.440 24.964 1.00 80.44 83 GLU A CA 1
ATOM 632 C C . GLU A 1 83 ? -19.551 10.418 24.549 1.00 80.44 83 GLU A C 1
ATOM 634 O O . GLU A 1 83 ? -19.195 10.322 23.374 1.00 80.44 83 GLU A O 1
ATOM 639 N N . ILE A 1 84 ? -19.097 9.586 25.488 1.00 78.12 84 ILE A N 1
ATOM 640 C CA . ILE A 1 84 ? -18.110 8.527 25.232 1.00 78.12 84 ILE A CA 1
ATOM 641 C C . ILE A 1 84 ? -18.660 7.522 24.217 1.00 78.12 84 ILE A C 1
ATOM 643 O O . ILE A 1 84 ? -17.952 7.120 23.292 1.00 78.12 84 ILE A O 1
ATOM 647 N N . GLY A 1 85 ? -19.932 7.136 24.353 1.00 70.75 85 GLY A N 1
ATOM 648 C CA . GLY A 1 85 ? -20.598 6.251 23.399 1.00 70.75 85 GLY A CA 1
ATOM 649 C C . GLY A 1 85 ? -20.618 6.828 21.979 1.00 70.75 85 GLY A C 1
ATOM 650 O O . GLY A 1 85 ? -20.269 6.133 21.026 1.00 70.75 85 GLY A O 1
ATOM 651 N N . GLN A 1 86 ? -20.960 8.111 21.832 1.00 79.38 86 GLN A N 1
ATOM 652 C CA . GLN A 1 86 ? -20.952 8.797 20.535 1.00 79.38 86 GLN A CA 1
ATOM 653 C C . GLN A 1 86 ? -19.543 8.900 19.939 1.00 79.38 86 GLN A C 1
ATOM 655 O O . GLN A 1 86 ? -19.362 8.632 18.750 1.00 79.38 86 GLN A O 1
ATOM 660 N N . LEU A 1 87 ? -18.541 9.239 20.755 1.00 81.38 87 LEU A N 1
ATOM 661 C CA . LEU A 1 87 ? -17.146 9.322 20.319 1.00 81.38 87 LEU A CA 1
ATOM 662 C C . LEU A 1 87 ? -16.624 7.965 19.834 1.00 81.38 87 LEU A C 1
ATOM 664 O O . LEU A 1 87 ? -15.982 7.903 18.788 1.00 81.38 87 LEU A O 1
ATOM 668 N N . LYS A 1 88 ? -16.956 6.864 20.520 1.00 77.44 88 LYS A N 1
ATOM 669 C CA . LYS A 1 88 ? -16.596 5.508 20.072 1.00 77.44 88 LYS A CA 1
ATOM 670 C C . LYS A 1 88 ? -17.219 5.159 18.724 1.00 77.44 88 LYS A C 1
ATOM 672 O O . LYS A 1 88 ? -16.524 4.649 17.850 1.00 77.44 88 LYS A O 1
ATOM 677 N N . VAL A 1 89 ? -18.501 5.471 18.522 1.00 76.06 89 VAL A N 1
ATOM 678 C CA . VAL A 1 89 ? -19.176 5.244 17.231 1.00 76.06 89 VAL A CA 1
ATOM 679 C C . VAL A 1 89 ? -18.510 6.054 16.115 1.00 76.06 89 VAL A C 1
ATOM 681 O O . VAL A 1 89 ? -18.199 5.500 15.061 1.00 76.06 89 VAL A O 1
ATOM 684 N N . ALA A 1 90 ? -18.241 7.341 16.352 1.00 80.44 90 ALA A N 1
ATOM 685 C CA . ALA A 1 90 ? -17.565 8.204 15.382 1.00 80.44 90 ALA A CA 1
ATOM 686 C C . ALA A 1 90 ? -16.160 7.689 15.037 1.00 80.44 90 ALA A C 1
ATOM 688 O O . ALA A 1 90 ? -15.767 7.665 13.871 1.00 80.44 90 ALA A O 1
ATOM 689 N N . TYR A 1 91 ? -15.421 7.236 16.046 1.00 78.88 91 TYR A N 1
ATOM 690 C CA . TYR A 1 91 ? -14.099 6.658 15.877 1.00 78.88 91 TYR A CA 1
ATOM 691 C C . TYR A 1 91 ? -14.127 5.349 15.066 1.00 78.88 91 TYR A C 1
ATOM 693 O O . TYR A 1 91 ? -13.362 5.202 14.115 1.00 78.88 91 TYR A O 1
ATOM 701 N N . HIS A 1 92 ? -15.049 4.425 15.362 1.00 75.62 92 HIS A N 1
ATOM 702 C CA . HIS A 1 92 ? -15.211 3.193 14.580 1.00 75.62 92 HIS A CA 1
ATOM 703 C C . HIS A 1 92 ? -15.574 3.462 13.120 1.00 75.62 92 HIS A C 1
ATOM 705 O O . HIS A 1 92 ? -15.052 2.801 12.222 1.00 75.62 92 HIS A O 1
ATOM 711 N N . TYR A 1 93 ? -16.437 4.447 12.878 1.00 79.81 93 TYR A N 1
ATOM 712 C CA . TYR A 1 93 ? -16.780 4.870 11.527 1.00 79.81 93 TYR A CA 1
ATOM 713 C C . TYR A 1 93 ? -15.550 5.387 10.765 1.00 79.81 93 TYR A C 1
ATOM 715 O O . TYR A 1 93 ? -15.309 4.971 9.633 1.00 79.81 93 TYR A O 1
ATOM 723 N N . LEU A 1 94 ? -14.726 6.227 11.399 1.00 79.12 94 LEU A N 1
ATOM 724 C CA . LEU A 1 94 ? -13.480 6.724 10.806 1.00 79.12 94 LEU A CA 1
ATOM 725 C C . LEU A 1 94 ? -12.471 5.606 10.533 1.00 79.12 94 LEU A C 1
ATOM 727 O O . LEU A 1 94 ? -11.856 5.600 9.471 1.00 79.12 94 LEU A O 1
ATOM 731 N N . LEU A 1 95 ? -12.335 4.631 11.435 1.00 78.62 95 LEU A N 1
ATOM 732 C CA . LEU A 1 95 ? -11.497 3.453 11.193 1.00 78.62 95 LEU A CA 1
ATOM 733 C C . LEU A 1 95 ? -11.964 2.655 9.973 1.00 78.62 95 LEU A C 1
ATOM 735 O O . LEU A 1 95 ? -11.143 2.191 9.183 1.00 78.62 95 LEU A O 1
ATOM 739 N N . GLN A 1 96 ? -13.277 2.495 9.802 1.00 76.75 96 GLN A N 1
ATOM 740 C CA . GLN A 1 96 ? -13.821 1.820 8.630 1.00 76.75 96 GLN A CA 1
ATOM 741 C C . GLN A 1 96 ? -13.514 2.604 7.347 1.00 76.75 96 GLN A C 1
ATOM 743 O O . GLN A 1 96 ? -13.103 2.002 6.356 1.00 76.75 96 GLN A O 1
ATOM 748 N N . GLN A 1 97 ? -13.666 3.932 7.363 1.00 85.00 97 GLN A N 1
ATOM 749 C CA . GLN A 1 97 ? -13.300 4.782 6.227 1.00 85.00 97 GLN A CA 1
ATOM 750 C C . GLN A 1 97 ? -11.809 4.679 5.894 1.00 85.00 97 GLN A C 1
ATOM 752 O O . GLN A 1 97 ? -11.461 4.476 4.733 1.00 85.00 97 GLN A O 1
ATOM 757 N N . LEU A 1 98 ? -10.941 4.740 6.908 1.00 82.56 98 LEU A N 1
ATOM 758 C CA . LEU A 1 98 ? -9.497 4.587 6.745 1.00 82.56 98 LEU A CA 1
ATOM 759 C C . LEU A 1 98 ? -9.148 3.234 6.128 1.00 82.56 98 LEU A C 1
ATOM 761 O O . LEU A 1 98 ? -8.378 3.181 5.174 1.00 82.56 98 LEU A O 1
ATOM 765 N N . SER A 1 99 ? -9.764 2.150 6.602 1.00 78.19 99 SER A N 1
ATOM 766 C CA . SER A 1 99 ? -9.546 0.815 6.041 1.00 78.19 99 SER A CA 1
ATOM 767 C C . SER A 1 99 ? -9.933 0.734 4.560 1.00 78.19 99 SER A C 1
ATOM 769 O O . SER A 1 99 ? -9.207 0.120 3.779 1.00 78.19 99 SER A O 1
ATOM 771 N N . VAL A 1 100 ? -11.044 1.361 4.159 1.00 84.56 100 VAL A N 1
ATOM 772 C CA . VAL A 1 100 ? -11.466 1.415 2.750 1.00 84.56 100 VAL A CA 1
ATOM 773 C C . VAL A 1 100 ? -10.487 2.246 1.916 1.00 84.56 100 VAL A C 1
ATOM 775 O O . VAL A 1 100 ? -10.089 1.808 0.837 1.00 84.56 100 VAL A O 1
ATOM 778 N N . ALA A 1 101 ? -10.063 3.411 2.411 1.00 87.88 101 ALA A N 1
ATOM 779 C CA . ALA A 1 101 ? -9.106 4.273 1.718 1.00 87.88 101 ALA A CA 1
ATOM 780 C C . ALA A 1 101 ? -7.743 3.582 1.532 1.00 87.88 101 ALA A C 1
ATOM 782 O O . ALA A 1 101 ? -7.178 3.606 0.438 1.00 87.88 101 ALA A O 1
ATOM 783 N N . GLN A 1 102 ? -7.245 2.900 2.568 1.00 86.69 102 GLN A N 1
ATOM 784 C CA . GLN A 1 102 ? -6.005 2.120 2.511 1.00 86.69 102 GLN A CA 1
ATOM 785 C C . GLN A 1 102 ? -6.096 0.992 1.484 1.00 86.69 102 GLN A C 1
ATOM 787 O O . GLN A 1 102 ? -5.156 0.772 0.720 1.00 86.69 102 GLN A O 1
ATOM 792 N N . GLU A 1 103 ? -7.233 0.297 1.423 1.00 87.75 103 GLU A N 1
ATOM 793 C CA . GLU A 1 103 ? -7.455 -0.737 0.420 1.00 87.75 103 GLU A CA 1
ATOM 794 C C . GLU A 1 103 ? -7.430 -0.172 -1.007 1.00 87.75 103 GLU A C 1
ATOM 796 O O . GLU A 1 103 ? -6.731 -0.721 -1.862 1.00 87.75 103 GLU A O 1
ATOM 801 N N . GLN A 1 104 ? -8.136 0.932 -1.260 1.00 92.19 104 GLN A N 1
ATOM 802 C CA . GLN A 1 104 ? -8.153 1.589 -2.572 1.00 92.19 104 GLN A CA 1
ATOM 803 C C . GLN A 1 104 ? -6.752 2.051 -2.985 1.00 92.19 104 GLN A C 1
ATOM 805 O O . GLN A 1 104 ? -6.298 1.763 -4.095 1.00 92.19 104 GLN A O 1
ATOM 810 N N . ARG A 1 105 ? -6.022 2.692 -2.064 1.00 95.62 105 ARG A N 1
ATOM 811 C CA . ARG A 1 105 ? -4.625 3.093 -2.263 1.00 95.62 105 ARG A CA 1
ATOM 812 C C . ARG A 1 105 ? -3.739 1.898 -2.617 1.00 95.62 105 ARG A C 1
ATOM 814 O O . ARG A 1 105 ? -2.970 1.965 -3.576 1.00 95.62 105 ARG A O 1
ATOM 821 N N . ALA A 1 106 ? -3.856 0.799 -1.875 1.00 87.25 106 ALA A N 1
ATOM 822 C CA . ALA A 1 106 ? -3.054 -0.399 -2.094 1.00 87.25 106 ALA A CA 1
ATOM 823 C C . ALA A 1 106 ? -3.425 -1.142 -3.389 1.00 87.25 106 ALA A C 1
ATOM 825 O O . ALA A 1 106 ? -2.569 -1.761 -4.019 1.00 87.25 106 ALA A O 1
ATOM 826 N N . GLU A 1 107 ? -4.690 -1.128 -3.804 1.00 90.31 107 GLU A N 1
ATOM 827 C CA . GLU A 1 107 ? -5.121 -1.656 -5.101 1.00 90.31 107 GLU A CA 1
ATOM 828 C C . GLU A 1 107 ? -4.560 -0.836 -6.266 1.00 90.31 107 GLU A C 1
ATOM 830 O O . GLU A 1 107 ? -3.966 -1.415 -7.176 1.00 90.31 107 GLU A O 1
ATOM 835 N N . ALA A 1 108 ? -4.649 0.494 -6.195 1.00 92.94 108 ALA A N 1
ATOM 836 C CA . ALA A 1 108 ? -4.093 1.368 -7.221 1.00 92.94 108 ALA A CA 1
ATOM 837 C C . ALA A 1 108 ? -2.568 1.215 -7.351 1.00 92.94 108 ALA A C 1
ATOM 839 O O . ALA A 1 108 ? -2.054 1.093 -8.464 1.00 92.94 108 ALA A O 1
ATOM 840 N N . ALA A 1 109 ? -1.852 1.158 -6.221 1.00 92.12 109 ALA A N 1
ATOM 841 C CA . ALA A 1 109 ? -0.406 0.933 -6.198 1.00 92.12 109 ALA A CA 1
ATOM 842 C C . ALA A 1 109 ? -0.031 -0.406 -6.849 1.00 92.12 109 ALA A C 1
ATOM 844 O O . ALA A 1 109 ? 0.794 -0.447 -7.756 1.00 92.12 109 ALA A O 1
ATOM 845 N N . ARG A 1 110 ? -0.704 -1.498 -6.461 1.00 89.00 110 ARG A N 1
ATOM 846 C CA . ARG A 1 110 ? -0.435 -2.828 -7.029 1.00 89.00 110 ARG A CA 1
ATOM 847 C C . ARG A 1 110 ? -0.704 -2.905 -8.524 1.00 89.00 110 ARG A C 1
ATOM 849 O O . ARG A 1 110 ? 0.026 -3.607 -9.216 1.00 89.00 110 ARG A O 1
ATOM 856 N N . ALA A 1 111 ? -1.726 -2.216 -9.030 1.00 88.69 111 ALA A N 1
ATOM 857 C CA . ALA A 1 111 ? -1.983 -2.170 -10.467 1.00 88.69 111 ALA A CA 1
ATOM 858 C C . ALA A 1 111 ? -0.792 -1.552 -11.222 1.00 88.69 111 ALA A C 1
ATOM 860 O O . ALA A 1 111 ? -0.328 -2.121 -12.212 1.00 88.69 111 ALA A O 1
ATOM 861 N N . VAL A 1 112 ? -0.258 -0.434 -10.715 1.00 92.19 112 VAL A N 1
ATOM 862 C CA . VAL A 1 112 ? 0.933 0.228 -11.275 1.00 92.19 112 VAL A CA 1
ATOM 863 C C . VAL A 1 112 ? 2.155 -0.676 -11.183 1.00 92.19 112 VAL A C 1
ATOM 865 O O . VAL A 1 112 ? 2.817 -0.902 -12.196 1.00 92.19 112 VAL A O 1
ATOM 868 N N . ASP A 1 113 ? 2.435 -1.220 -10.002 1.00 87.94 113 ASP A N 1
ATOM 869 C CA . ASP A 1 113 ? 3.639 -2.017 -9.788 1.00 87.94 113 ASP A CA 1
ATOM 870 C C . ASP A 1 113 ? 3.612 -3.311 -10.610 1.00 87.94 113 ASP A C 1
ATOM 872 O O . ASP A 1 113 ? 4.607 -3.666 -11.239 1.00 87.94 113 ASP A O 1
ATOM 876 N N . SER A 1 114 ? 2.457 -3.984 -10.680 1.00 86.31 114 SER A N 1
ATOM 877 C CA . SER A 1 114 ? 2.295 -5.207 -11.470 1.00 86.31 114 SER A CA 1
ATOM 878 C C . SER A 1 114 ? 2.530 -4.944 -12.954 1.00 86.31 114 SER A C 1
ATOM 880 O O . SER A 1 114 ? 3.267 -5.687 -13.611 1.00 86.31 114 SER A O 1
ATOM 882 N N . PHE A 1 115 ? 1.960 -3.857 -13.479 1.00 89.56 115 PHE A N 1
ATOM 883 C CA . PHE A 1 115 ? 2.201 -3.438 -14.852 1.00 89.56 115 PHE A CA 1
ATOM 884 C C . PHE A 1 115 ? 3.678 -3.134 -15.098 1.00 89.56 115 PHE A C 1
ATOM 886 O O . PHE A 1 115 ? 4.246 -3.628 -16.069 1.00 89.56 115 PHE A O 1
ATOM 893 N N . GLN A 1 116 ? 4.325 -2.367 -14.218 1.00 88.62 116 GLN A N 1
ATOM 894 C CA . GLN A 1 116 ? 5.739 -2.020 -14.357 1.00 88.62 116 GLN A CA 1
ATOM 895 C C . GLN A 1 116 ? 6.646 -3.250 -14.290 1.00 88.62 116 GLN A C 1
ATOM 897 O O . GLN A 1 116 ? 7.559 -3.369 -15.107 1.00 88.62 116 GLN A O 1
ATOM 902 N N . ALA A 1 117 ? 6.383 -4.175 -13.366 1.00 85.81 117 ALA A N 1
ATOM 903 C CA . ALA A 1 117 ? 7.130 -5.419 -13.236 1.00 85.81 117 ALA A CA 1
ATOM 904 C C . ALA A 1 117 ? 7.016 -6.264 -14.511 1.00 85.81 117 ALA A C 1
ATOM 906 O O . ALA A 1 117 ? 8.028 -6.718 -15.046 1.00 85.81 117 ALA A O 1
ATOM 907 N N . ARG A 1 118 ? 5.801 -6.427 -15.055 1.00 86.00 118 ARG A N 1
ATOM 908 C CA . ARG A 1 118 ? 5.600 -7.191 -16.297 1.00 86.00 118 ARG A CA 1
ATOM 909 C C . ARG A 1 118 ? 6.137 -6.472 -17.531 1.00 86.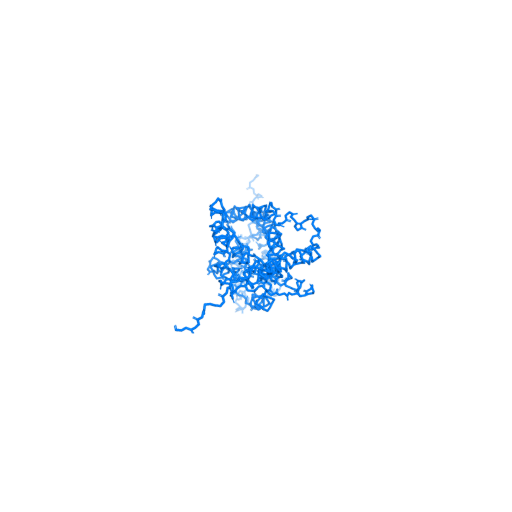00 118 ARG A C 1
ATOM 911 O O . ARG A 1 118 ? 6.723 -7.134 -18.383 1.00 86.00 118 ARG A O 1
ATOM 918 N N . TYR A 1 119 ? 5.991 -5.149 -17.618 1.00 88.50 119 TYR A N 1
ATOM 919 C CA . TYR A 1 119 ? 6.613 -4.338 -18.666 1.00 88.50 119 TYR A CA 1
ATOM 920 C C . TYR A 1 119 ? 8.123 -4.574 -18.662 1.00 88.50 119 TYR A C 1
ATOM 922 O O . TYR A 1 119 ? 8.673 -5.043 -19.650 1.00 88.50 119 TYR A O 1
ATOM 930 N N . GLN A 1 120 ? 8.780 -4.374 -17.517 1.00 85.81 120 GLN A N 1
ATOM 931 C CA . GLN A 1 120 ? 10.217 -4.594 -17.376 1.00 85.81 120 GLN A CA 1
ATOM 932 C C . GLN A 1 120 ? 10.618 -6.025 -17.736 1.00 85.81 120 GLN A C 1
ATOM 934 O O . GLN A 1 120 ? 11.532 -6.198 -18.537 1.00 85.81 120 GLN A O 1
ATOM 939 N N . ALA A 1 121 ? 9.921 -7.041 -17.225 1.00 83.50 121 ALA A N 1
ATOM 940 C CA . ALA A 1 121 ? 10.212 -8.437 -17.546 1.00 83.50 121 ALA A CA 1
ATOM 941 C C . ALA A 1 121 ? 10.140 -8.738 -19.055 1.00 83.50 121 ALA A C 1
ATOM 943 O O . ALA A 1 121 ? 10.909 -9.554 -19.553 1.00 83.50 121 ALA A O 1
ATOM 944 N N . GLN A 1 122 ? 9.238 -8.084 -19.794 1.00 85.69 122 GLN A N 1
ATOM 945 C CA . GLN A 1 122 ? 9.047 -8.334 -21.227 1.00 85.69 122 GLN A CA 1
ATOM 946 C C . GLN A 1 122 ? 9.873 -7.424 -22.141 1.00 85.69 122 GLN A C 1
ATOM 948 O O . GLN A 1 122 ? 10.105 -7.784 -23.295 1.00 85.69 122 GLN A O 1
ATOM 953 N N . THR A 1 123 ? 10.275 -6.237 -21.679 1.00 86.62 123 THR A N 1
ATOM 954 C CA . THR A 1 123 ? 10.880 -5.215 -22.545 1.00 86.62 123 THR A CA 1
ATOM 955 C C . THR A 1 123 ? 12.310 -4.846 -22.181 1.00 86.62 123 THR A C 1
ATOM 957 O O . THR A 1 123 ? 13.007 -4.312 -23.038 1.00 86.62 123 THR A O 1
ATOM 960 N N . SER A 1 124 ? 12.756 -5.085 -20.944 1.00 84.38 124 SER A N 1
ATOM 961 C CA . SER A 1 124 ? 14.034 -4.556 -20.439 1.00 84.38 124 SER A CA 1
ATOM 962 C C . SER A 1 124 ? 15.247 -5.001 -21.254 1.00 84.38 124 SER A C 1
ATOM 964 O O . SER A 1 124 ? 16.058 -4.159 -21.629 1.00 84.38 124 SER A O 1
ATOM 966 N N . GLU A 1 125 ? 15.333 -6.282 -21.612 1.00 80.94 125 GLU A N 1
ATOM 967 C CA . GLU A 1 125 ? 16.415 -6.809 -22.450 1.00 80.94 125 GLU A CA 1
ATOM 968 C C . GLU A 1 125 ? 16.434 -6.147 -23.837 1.00 80.94 125 GLU A C 1
ATOM 970 O O . GLU A 1 125 ? 17.486 -5.734 -24.325 1.00 80.94 125 GLU A O 1
ATOM 975 N N . TYR A 1 126 ? 15.262 -5.967 -24.459 1.00 83.12 126 TYR A N 1
ATOM 976 C CA . TYR A 1 126 ? 15.164 -5.312 -25.766 1.00 83.12 126 TYR A CA 1
ATOM 977 C C . TYR A 1 126 ? 15.505 -3.823 -25.695 1.00 83.12 126 TYR A C 1
ATOM 979 O O . TYR A 1 126 ? 16.138 -3.310 -26.614 1.00 83.12 126 TYR A O 1
ATOM 987 N N . ILE A 1 127 ? 15.125 -3.130 -24.617 1.00 87.75 127 ILE A N 1
ATOM 988 C CA . ILE A 1 127 ? 15.500 -1.726 -24.390 1.00 87.75 127 ILE A CA 1
ATOM 989 C C . ILE A 1 127 ? 17.014 -1.619 -24.211 1.00 87.75 127 ILE A C 1
ATOM 991 O O . ILE A 1 127 ? 17.648 -0.838 -24.918 1.00 87.75 127 ILE A O 1
ATOM 995 N N . PHE A 1 128 ? 17.597 -2.444 -23.337 1.00 76.62 128 PHE A N 1
ATOM 996 C CA . PHE A 1 128 ? 19.040 -2.497 -23.109 1.00 76.62 128 PHE A CA 1
ATOM 997 C C . PHE A 1 128 ? 19.799 -2.715 -24.424 1.00 76.62 128 PHE A C 1
ATOM 999 O O . PHE A 1 128 ? 20.700 -1.951 -24.777 1.00 76.62 128 PHE A O 1
ATOM 1006 N N . ARG A 1 129 ? 19.371 -3.715 -25.204 1.00 74.75 129 ARG A N 1
ATOM 1007 C CA . ARG A 1 129 ? 19.969 -4.043 -26.499 1.00 74.75 129 ARG A CA 1
ATOM 1008 C C . ARG A 1 129 ? 19.810 -2.914 -27.518 1.00 74.75 129 ARG A C 1
ATOM 1010 O O . ARG A 1 129 ? 20.772 -2.582 -28.207 1.00 74.75 129 ARG A O 1
ATOM 1017 N N . ALA A 1 130 ? 18.628 -2.305 -27.614 1.00 80.69 130 ALA A N 1
ATOM 1018 C CA . ALA A 1 130 ? 18.372 -1.203 -28.538 1.00 80.69 130 ALA A CA 1
ATOM 1019 C C . ALA A 1 130 ? 19.212 0.038 -28.205 1.00 80.69 130 ALA A C 1
ATOM 1021 O O . ALA A 1 130 ? 19.728 0.673 -29.126 1.00 80.69 130 ALA A O 1
ATOM 1022 N N . LEU A 1 131 ? 19.365 0.374 -26.920 1.00 80.50 131 LEU A N 1
ATOM 1023 C CA . LEU A 1 131 ? 20.205 1.487 -26.469 1.00 80.50 131 LEU A CA 1
ATOM 1024 C C . LEU A 1 131 ? 21.677 1.228 -26.791 1.00 80.50 131 LEU A C 1
ATOM 1026 O O . LEU A 1 131 ? 22.309 2.078 -27.413 1.00 80.50 131 LEU A O 1
ATOM 1030 N N . PHE A 1 132 ? 22.191 0.032 -26.483 1.00 78.38 132 PHE A N 1
ATOM 1031 C CA . PHE A 1 132 ? 23.562 -0.354 -26.826 1.00 78.38 132 PHE A CA 1
ATOM 1032 C C . PHE A 1 132 ? 23.848 -0.200 -28.327 1.00 78.38 132 PHE A C 1
ATOM 1034 O O . PHE A 1 132 ? 24.814 0.451 -28.722 1.00 78.38 132 PHE A O 1
ATOM 1041 N N . LEU A 1 133 ? 22.984 -0.762 -29.177 1.00 71.00 133 LEU A N 1
ATOM 1042 C CA . LEU A 1 133 ? 23.166 -0.701 -30.627 1.00 71.00 133 LEU A CA 1
ATOM 1043 C C . LEU A 1 133 ? 22.995 0.724 -31.170 1.00 71.00 133 LEU A C 1
ATOM 1045 O O . LEU A 1 133 ? 23.705 1.110 -32.096 1.00 71.00 133 LEU A O 1
ATOM 1049 N N . SER A 1 134 ? 22.078 1.516 -30.608 1.00 81.81 134 SER A N 1
ATOM 1050 C CA . SER A 1 134 ? 21.899 2.921 -31.003 1.00 81.81 134 SER A CA 1
ATOM 1051 C C . SER A 1 134 ? 23.137 3.748 -30.657 1.00 81.81 134 SER A C 1
ATOM 1053 O O . SER A 1 134 ? 23.604 4.511 -31.499 1.00 81.81 134 SER A O 1
ATOM 1055 N N . LYS A 1 135 ? 23.704 3.536 -29.463 1.00 83.19 135 LYS A N 1
ATOM 1056 C CA . LYS A 1 135 ? 24.957 4.151 -29.020 1.00 83.19 135 LYS A CA 1
ATOM 1057 C C . LYS A 1 135 ? 26.108 3.813 -29.969 1.00 83.19 135 LYS A C 1
ATOM 1059 O O . LYS A 1 135 ? 26.752 4.720 -30.479 1.00 83.19 135 LYS A O 1
ATOM 1064 N N . GLU A 1 136 ? 26.344 2.531 -30.258 1.00 76.75 136 GLU A N 1
ATOM 1065 C CA . GLU A 1 136 ? 27.436 2.134 -31.164 1.00 76.75 136 GLU A CA 1
ATOM 1066 C C . GLU A 1 136 ? 27.233 2.664 -32.588 1.00 76.75 136 GLU A C 1
ATOM 1068 O O . GLU A 1 136 ? 28.190 3.078 -33.237 1.00 76.75 136 GLU A O 1
ATOM 1073 N N . LYS A 1 137 ? 25.985 2.706 -33.070 1.00 81.81 137 LYS A N 1
ATOM 1074 C CA . LYS A 1 137 ? 25.670 3.297 -34.373 1.00 81.81 137 LYS A CA 1
ATOM 1075 C C . LYS A 1 137 ? 26.034 4.781 -34.417 1.00 81.81 137 LYS A C 1
ATOM 1077 O O . LYS A 1 137 ? 26.709 5.204 -35.349 1.00 81.81 137 LYS A O 1
ATOM 1082 N N . LEU A 1 138 ? 25.598 5.560 -33.428 1.00 89.62 138 LEU A N 1
ATOM 1083 C CA . LEU A 1 138 ? 25.870 6.998 -33.380 1.00 89.62 138 LEU A CA 1
ATOM 1084 C C . LEU A 1 138 ? 27.355 7.296 -33.161 1.00 89.62 138 LEU A C 1
ATOM 1086 O O . LEU A 1 138 ? 27.862 8.226 -33.775 1.00 89.62 138 LEU A O 1
ATOM 1090 N N . ARG A 1 139 ? 28.062 6.472 -32.376 1.00 85.88 139 ARG A N 1
ATOM 1091 C CA . ARG A 1 139 ? 29.522 6.547 -32.222 1.00 85.88 139 ARG A CA 1
ATOM 1092 C C . ARG A 1 139 ? 30.229 6.447 -33.576 1.00 85.88 139 ARG A C 1
ATOM 1094 O O . ARG A 1 139 ? 31.031 7.312 -33.894 1.00 85.88 139 ARG A O 1
ATOM 1101 N N . LEU A 1 140 ? 29.890 5.437 -34.382 1.00 80.69 140 LEU A N 1
ATOM 1102 C CA . LEU A 1 140 ? 30.470 5.253 -35.718 1.00 80.69 140 LEU A CA 1
ATOM 1103 C C . LEU A 1 140 ? 30.102 6.393 -36.674 1.00 80.69 140 LEU A C 1
ATOM 1105 O O . LEU A 1 140 ? 30.949 6.876 -37.412 1.00 80.69 140 LEU A O 1
ATOM 1109 N N . GLN A 1 141 ? 28.850 6.857 -36.653 1.00 89.00 141 GLN A N 1
ATOM 1110 C CA . GLN A 1 141 ? 28.443 7.979 -37.503 1.00 89.00 141 GLN A CA 1
ATOM 1111 C C . GLN A 1 141 ? 29.161 9.280 -37.120 1.00 89.00 141 GLN A C 1
ATOM 1113 O O . GLN A 1 141 ? 29.489 10.060 -38.007 1.00 89.00 141 GLN A O 1
ATOM 1118 N N . ALA A 1 142 ? 29.443 9.504 -35.834 1.00 91.25 142 ALA A N 1
ATOM 1119 C CA . ALA A 1 142 ? 30.170 10.679 -35.361 1.00 91.25 142 ALA A CA 1
ATOM 1120 C C . ALA A 1 142 ? 31.657 10.689 -35.768 1.00 91.25 142 ALA A C 1
ATOM 1122 O O . ALA A 1 142 ? 32.230 11.767 -35.907 1.00 91.25 142 ALA A O 1
ATOM 1123 N N . GLU A 1 143 ? 32.268 9.520 -36.017 1.00 88.31 143 GLU A N 1
ATOM 1124 C CA . GLU A 1 143 ? 33.638 9.427 -36.556 1.00 88.31 143 GLU A CA 1
ATOM 1125 C C . GLU A 1 143 ? 33.740 10.053 -37.960 1.00 88.31 143 GLU A C 1
ATOM 1127 O O . GLU A 1 143 ? 34.742 10.689 -38.286 1.00 88.31 143 GLU A O 1
ATOM 1132 N N . GLU A 1 144 ? 32.691 9.913 -38.777 1.00 88.31 144 GLU A N 1
ATOM 1133 C CA . GLU A 1 144 ? 32.612 10.486 -40.129 1.00 88.31 144 GLU A CA 1
ATOM 1134 C C . GLU A 1 144 ? 31.957 11.881 -40.150 1.00 88.31 144 GLU A C 1
ATOM 1136 O O . GLU A 1 144 ? 32.246 12.693 -41.031 1.00 88.31 144 GLU A O 1
ATOM 1141 N N . HIS A 1 145 ? 31.099 12.170 -39.166 1.00 91.94 145 HIS A N 1
ATOM 1142 C CA . HIS A 1 145 ? 30.270 13.374 -39.077 1.00 91.94 145 HIS A CA 1
ATOM 1143 C C . HIS A 1 145 ? 30.377 14.026 -37.687 1.00 91.94 145 HIS A C 1
ATOM 1145 O O . HIS A 1 145 ? 29.545 13.753 -36.814 1.00 91.94 145 HIS A O 1
ATOM 1151 N N . PRO A 1 146 ? 31.364 14.915 -37.458 1.00 91.69 146 PRO A N 1
ATOM 1152 C CA . PRO A 1 146 ? 31.600 15.541 -36.153 1.00 91.69 146 PRO A CA 1
ATOM 1153 C C . PRO A 1 146 ? 30.391 16.292 -35.571 1.00 91.69 146 PRO A C 1
ATOM 1155 O O . PRO A 1 146 ? 30.268 16.422 -34.354 1.00 91.69 146 PRO A O 1
ATOM 1158 N N . GLU A 1 147 ? 29.465 16.764 -36.410 1.00 94.00 147 GLU A N 1
ATOM 1159 C CA . GLU A 1 147 ? 28.199 17.379 -35.993 1.00 94.00 147 GLU A CA 1
ATOM 1160 C C . GLU A 1 147 ? 27.281 16.435 -35.193 1.00 94.00 147 GLU A C 1
ATOM 1162 O O . GLU A 1 147 ? 26.390 16.901 -34.483 1.00 94.00 147 GLU A O 1
ATOM 1167 N N . LEU A 1 148 ? 27.502 15.118 -35.273 1.00 93.12 148 LEU A N 1
ATOM 1168 C CA . LEU A 1 148 ? 26.755 14.105 -34.525 1.00 93.12 148 LEU A CA 1
ATOM 1169 C C . LEU A 1 148 ? 27.366 13.782 -33.155 1.00 93.12 148 LEU A C 1
ATOM 1171 O O . LEU A 1 148 ? 26.765 13.018 -32.400 1.00 93.12 148 LEU A O 1
ATOM 1175 N N . GLN A 1 149 ? 28.508 14.371 -32.785 1.00 93.38 149 GLN A N 1
ATOM 1176 C CA . GLN A 1 149 ? 29.189 14.043 -31.528 1.00 93.38 149 GLN A CA 1
ATOM 1177 C C . GLN A 1 149 ? 28.283 14.237 -30.302 1.00 93.38 149 GLN A C 1
ATOM 1179 O O . GLN A 1 149 ? 28.143 13.328 -29.492 1.00 93.38 149 GLN A O 1
ATOM 1184 N N . GLU A 1 150 ? 27.566 15.363 -30.210 1.00 95.12 150 GLU A N 1
ATOM 1185 C CA . GLU A 1 150 ? 26.664 15.631 -29.077 1.00 95.12 150 GLU A CA 1
ATOM 1186 C C . GLU A 1 150 ? 25.510 14.611 -28.990 1.00 95.12 150 GLU A C 1
ATOM 1188 O O . GLU A 1 150 ? 25.048 14.258 -27.905 1.00 95.12 150 GLU A O 1
ATOM 1193 N N . THR A 1 151 ? 25.031 14.111 -30.135 1.00 93.94 151 THR A N 1
ATOM 1194 C CA . THR A 1 151 ? 23.979 13.080 -30.153 1.00 93.94 151 THR A CA 1
ATOM 1195 C C . THR A 1 151 ? 24.524 11.700 -29.796 1.00 93.94 151 THR A C 1
ATOM 1197 O O . THR A 1 151 ? 23.818 10.932 -29.140 1.00 93.94 151 THR A O 1
ATOM 1200 N N . ALA A 1 152 ? 25.769 11.394 -30.165 1.00 91.50 152 ALA A N 1
ATOM 1201 C CA . ALA A 1 152 ? 26.459 10.181 -29.740 1.00 91.50 152 ALA A CA 1
ATOM 1202 C C . ALA A 1 152 ? 26.731 10.178 -28.227 1.00 91.50 152 ALA A C 1
ATOM 1204 O O . ALA A 1 152 ? 26.463 9.172 -27.569 1.00 91.50 152 ALA A O 1
ATOM 1205 N N . ASP A 1 153 ? 27.167 11.309 -27.669 1.00 93.06 153 ASP A N 1
ATOM 1206 C CA . ASP A 1 153 ? 27.427 11.462 -26.234 1.00 93.06 153 ASP A CA 1
ATOM 1207 C C . ASP A 1 153 ? 26.138 11.275 -25.415 1.00 93.06 153 ASP A C 1
ATOM 1209 O O . ASP A 1 153 ? 26.111 10.487 -24.471 1.00 93.06 153 ASP A O 1
ATOM 1213 N N . LYS A 1 154 ? 25.026 11.898 -25.838 1.00 95.12 154 LYS A N 1
ATOM 1214 C CA . LYS A 1 154 ? 23.700 11.691 -25.222 1.00 95.12 154 LYS A CA 1
ATOM 1215 C C . LYS A 1 154 ? 23.252 10.229 -25.270 1.00 95.12 154 LYS A C 1
ATOM 1217 O O . LYS A 1 154 ? 22.739 9.706 -24.287 1.00 95.12 154 LYS A O 1
ATOM 1222 N N . ALA A 1 155 ? 23.468 9.544 -26.393 1.00 87.94 155 ALA A N 1
ATOM 1223 C CA . ALA A 1 155 ? 23.124 8.128 -26.510 1.00 87.94 155 ALA A CA 1
ATOM 1224 C C . ALA A 1 155 ? 23.997 7.225 -25.617 1.00 87.94 155 ALA A C 1
ATOM 1226 O O . ALA A 1 155 ? 23.530 6.175 -25.169 1.00 87.94 155 ALA A O 1
ATOM 1227 N N . ALA A 1 156 ? 25.251 7.613 -25.359 1.00 84.19 156 ALA A N 1
ATOM 1228 C CA . ALA A 1 156 ? 26.119 6.933 -24.403 1.00 84.19 156 ALA A CA 1
ATOM 1229 C C . ALA A 1 156 ? 25.636 7.139 -22.964 1.00 84.19 156 ALA A C 1
ATOM 1231 O O . ALA A 1 156 ? 25.492 6.155 -22.240 1.00 84.19 156 ALA A O 1
ATOM 1232 N N . GLU A 1 157 ? 25.289 8.373 -22.595 1.00 94.94 157 GLU A N 1
ATOM 1233 C CA . GLU A 1 157 ? 24.715 8.703 -21.287 1.00 94.94 157 GLU A CA 1
ATOM 1234 C C . GLU A 1 157 ? 23.402 7.939 -21.032 1.00 94.94 157 GLU A C 1
ATOM 1236 O O . GLU A 1 157 ? 23.250 7.282 -20.001 1.00 94.94 157 GLU A O 1
ATOM 1241 N N . ASP A 1 158 ? 22.472 7.941 -21.994 1.00 89.81 158 ASP A N 1
ATOM 1242 C CA . ASP A 1 158 ? 21.206 7.201 -21.905 1.00 89.81 158 ASP A CA 1
ATOM 1243 C C . ASP A 1 158 ? 21.434 5.695 -21.692 1.00 89.81 158 ASP A C 1
ATOM 1245 O O . ASP A 1 158 ? 20.746 5.052 -20.888 1.00 89.81 158 ASP A O 1
ATOM 1249 N N . TYR A 1 159 ? 22.415 5.119 -22.397 1.00 83.12 159 TYR A N 1
ATOM 1250 C CA . TYR A 1 159 ? 22.794 3.719 -22.231 1.00 83.12 159 TYR A CA 1
ATOM 1251 C C . TYR A 1 159 ? 23.384 3.447 -20.843 1.00 83.12 159 TYR A C 1
ATOM 1253 O O . TYR A 1 159 ? 22.974 2.480 -20.205 1.00 83.12 159 TYR A O 1
ATOM 1261 N N . GLU A 1 160 ? 24.314 4.270 -20.358 1.00 86.38 160 GLU A N 1
ATOM 1262 C CA . GLU A 1 160 ? 24.963 4.089 -19.052 1.00 86.38 160 GLU A CA 1
ATOM 1263 C C . GLU A 1 160 ? 23.972 4.220 -17.890 1.00 86.38 160 GLU A C 1
ATOM 1265 O O . GLU A 1 160 ? 23.952 3.379 -16.981 1.00 86.38 160 GLU A O 1
ATOM 1270 N N . ASN A 1 161 ? 23.084 5.214 -17.963 1.00 89.94 161 ASN A N 1
ATOM 1271 C CA . ASN A 1 161 ? 21.999 5.405 -17.006 1.00 89.94 161 ASN A CA 1
ATOM 1272 C C . ASN A 1 161 ? 21.095 4.167 -16.948 1.00 89.94 161 ASN A C 1
ATOM 1274 O O . ASN A 1 161 ? 20.815 3.634 -15.869 1.00 89.94 161 ASN A O 1
ATOM 1278 N N . TYR A 1 162 ? 20.677 3.657 -18.110 1.00 83.69 162 TYR A N 1
ATOM 1279 C CA . TYR A 1 162 ? 19.837 2.465 -18.170 1.00 83.69 162 TYR A CA 1
ATOM 1280 C C . TYR A 1 162 ? 20.583 1.197 -17.729 1.00 83.69 162 TYR A C 1
ATOM 1282 O O . TYR A 1 162 ? 20.022 0.382 -16.999 1.00 83.69 162 TYR A O 1
ATOM 1290 N N . ALA A 1 163 ? 21.848 1.033 -18.123 1.00 75.94 163 ALA A N 1
ATOM 1291 C CA . ALA A 1 163 ? 22.686 -0.113 -17.774 1.00 75.94 163 ALA A CA 1
ATOM 1292 C C . ALA A 1 163 ? 22.908 -0.219 -16.261 1.00 75.94 163 ALA A C 1
ATOM 1294 O O . ALA A 1 163 ? 22.867 -1.318 -15.709 1.00 75.94 163 ALA A O 1
ATOM 1295 N N . THR A 1 164 ? 23.074 0.916 -15.579 1.00 82.19 164 THR A N 1
ATOM 1296 C CA . THR A 1 164 ? 23.184 0.968 -14.116 1.00 82.19 164 THR A CA 1
ATOM 1297 C C . THR A 1 164 ? 21.924 0.401 -13.459 1.00 82.19 164 THR A C 1
ATOM 1299 O O . THR A 1 164 ? 22.005 -0.499 -12.626 1.00 82.19 164 THR A O 1
ATOM 1302 N N . VAL A 1 165 ? 20.742 0.853 -13.887 1.00 77.12 165 VAL A N 1
ATOM 1303 C CA . VAL A 1 165 ? 19.454 0.371 -13.357 1.00 77.12 165 VAL A CA 1
ATOM 1304 C C . VAL A 1 165 ? 19.182 -1.091 -13.735 1.00 77.12 165 VAL A C 1
ATOM 1306 O O . VAL A 1 165 ? 18.621 -1.837 -12.933 1.00 77.12 165 VAL A O 1
ATOM 1309 N N . PHE A 1 166 ? 19.580 -1.511 -14.938 1.00 72.38 166 PHE A N 1
ATOM 1310 C CA . PHE A 1 166 ? 19.427 -2.882 -15.428 1.00 72.38 166 PHE A CA 1
ATOM 1311 C C . PHE A 1 166 ? 20.283 -3.874 -14.625 1.00 72.38 166 PHE A C 1
ATOM 1313 O O . PHE A 1 166 ? 19.777 -4.910 -14.200 1.00 72.38 166 PHE A O 1
ATOM 1320 N N . ASN A 1 167 ? 21.544 -3.529 -14.340 1.00 66.00 167 ASN A N 1
ATOM 1321 C CA . ASN A 1 167 ? 22.480 -4.390 -13.608 1.00 66.00 167 ASN A CA 1
ATOM 1322 C C . ASN A 1 167 ? 22.186 -4.486 -12.099 1.00 66.00 167 ASN A C 1
ATOM 1324 O O . ASN A 1 167 ? 22.554 -5.474 -11.469 1.00 66.00 167 ASN A O 1
ATOM 1328 N N . LEU A 1 168 ? 21.511 -3.493 -11.507 1.00 61.34 168 LEU A N 1
ATOM 1329 C CA . LEU A 1 168 ? 21.142 -3.495 -10.083 1.00 61.34 168 LEU A CA 1
ATOM 1330 C C . LEU A 1 168 ? 19.975 -4.444 -9.742 1.00 61.34 168 LEU A C 1
ATOM 1332 O O . LEU A 1 168 ? 19.727 -4.717 -8.568 1.00 61.34 168 LEU A O 1
ATOM 1336 N N . LYS A 1 169 ? 19.236 -4.966 -10.729 1.00 56.91 169 LYS A N 1
ATOM 1337 C CA . LYS A 1 169 ? 18.019 -5.754 -10.484 1.00 56.91 169 LYS A CA 1
ATOM 1338 C C . LYS A 1 169 ? 18.274 -7.258 -10.445 1.00 56.91 169 LYS A C 1
ATOM 1340 O O . LYS A 1 169 ? 18.103 -7.956 -11.440 1.00 56.91 169 LYS A O 1
ATOM 1345 N N . SER A 1 170 ? 18.572 -7.760 -9.245 1.00 45.75 170 SER A N 1
ATOM 1346 C CA . SER A 1 170 ? 18.389 -9.180 -8.897 1.00 45.75 170 SER A CA 1
ATOM 1347 C C . SER A 1 170 ? 17.689 -9.447 -7.548 1.00 45.75 170 SER A C 1
ATOM 1349 O O . SER A 1 170 ? 17.542 -10.611 -7.193 1.00 45.75 170 SER A O 1
ATOM 1351 N N . GLU A 1 171 ? 17.162 -8.437 -6.829 1.00 43.16 171 GLU A N 1
ATOM 1352 C CA . GLU A 1 171 ? 16.635 -8.651 -5.457 1.00 43.16 171 GLU A CA 1
ATOM 1353 C C . GLU A 1 171 ? 15.167 -8.241 -5.163 1.00 43.16 171 GLU A C 1
ATOM 1355 O O . GLU A 1 171 ? 14.661 -8.598 -4.104 1.00 43.16 171 GLU A O 1
ATOM 1360 N N . ASP A 1 172 ? 14.414 -7.607 -6.076 1.00 47.00 172 ASP A N 1
ATOM 1361 C CA . ASP A 1 172 ? 12.998 -7.221 -5.839 1.00 47.00 172 ASP A CA 1
ATOM 1362 C C . ASP A 1 172 ? 12.041 -7.783 -6.913 1.00 47.00 172 ASP A C 1
ATOM 1364 O O . ASP A 1 172 ? 11.474 -7.059 -7.735 1.00 47.00 172 ASP A O 1
ATOM 1368 N N . LEU A 1 173 ? 11.853 -9.104 -6.930 1.00 49.41 173 LEU A N 1
ATOM 1369 C CA . LEU A 1 173 ? 10.843 -9.757 -7.772 1.00 49.41 173 LEU A CA 1
ATOM 1370 C C . LEU A 1 173 ? 9.499 -9.838 -7.029 1.00 49.41 173 LEU A C 1
ATOM 1372 O O . LEU A 1 173 ? 9.408 -10.426 -5.954 1.00 49.41 173 LEU A O 1
ATOM 1376 N N . GLN A 1 174 ? 8.442 -9.268 -7.615 1.00 50.00 174 GLN A N 1
ATOM 1377 C CA . GLN A 1 174 ? 7.062 -9.499 -7.171 1.00 50.00 174 GLN A CA 1
ATOM 1378 C C . GLN A 1 174 ? 6.597 -10.894 -7.600 1.00 50.00 174 GLN A C 1
ATOM 1380 O O . GLN A 1 174 ? 6.836 -11.310 -8.737 1.00 50.00 174 GLN A O 1
ATOM 1385 N N . PHE A 1 175 ? 5.887 -11.608 -6.724 1.00 51.22 175 PHE A N 1
ATOM 1386 C CA . PHE A 1 175 ? 5.326 -12.912 -7.071 1.00 51.22 175 PHE A CA 1
ATOM 1387 C C . PHE A 1 175 ? 4.150 -12.755 -8.045 1.00 51.22 175 PHE A C 1
ATOM 1389 O O . PHE A 1 175 ? 3.256 -11.924 -7.860 1.00 51.22 175 PHE A O 1
ATOM 1396 N N . VAL A 1 176 ? 4.129 -13.577 -9.095 1.00 50.09 176 VAL A N 1
ATOM 1397 C CA . VAL A 1 176 ? 2.987 -13.669 -10.012 1.00 50.09 176 VAL A CA 1
ATOM 1398 C C . VAL A 1 176 ? 1.981 -14.652 -9.411 1.00 50.09 176 VAL A C 1
ATOM 1400 O O . VAL A 1 176 ? 2.263 -15.844 -9.322 1.00 50.09 176 VAL A O 1
ATOM 1403 N N . LEU A 1 177 ? 0.819 -14.153 -8.982 1.00 57.22 177 LEU A N 1
ATOM 1404 C CA . LEU A 1 177 ? -0.273 -14.965 -8.433 1.00 57.22 177 LEU A CA 1
ATOM 1405 C C . LEU A 1 177 ? -1.404 -15.163 -9.451 1.00 57.22 177 LEU A C 1
ATOM 1407 O O . LEU A 1 177 ? -1.620 -14.326 -10.328 1.00 57.22 177 LEU A O 1
ATOM 1411 N N . SER A 1 178 ? -2.147 -16.260 -9.295 1.00 54.97 178 SER A N 1
ATOM 1412 C CA . SER A 1 178 ? -3.386 -16.532 -10.033 1.00 54.97 178 SER A CA 1
ATOM 1413 C C . SER A 1 178 ? -4.572 -15.722 -9.472 1.00 54.97 178 SER A C 1
ATOM 1415 O O . SER A 1 178 ? -4.553 -15.315 -8.310 1.00 54.97 178 SER A O 1
ATOM 1417 N N . GLU A 1 179 ? -5.638 -15.501 -10.251 1.00 53.09 179 GLU A N 1
ATOM 1418 C CA . GLU A 1 179 ? -6.860 -14.812 -9.781 1.00 53.09 179 GLU A CA 1
ATOM 1419 C C . GLU A 1 179 ? -7.450 -15.341 -8.450 1.00 53.09 179 GLU A C 1
ATOM 1421 O O . GLU A 1 179 ? -7.749 -14.524 -7.569 1.00 53.09 179 GLU A O 1
ATOM 1426 N N . PRO A 1 180 ? -7.600 -16.665 -8.221 1.00 52.97 180 PRO A N 1
ATOM 1427 C CA . PRO A 1 180 ? -8.105 -17.172 -6.942 1.00 52.97 180 PRO A CA 1
ATOM 1428 C C . PRO A 1 180 ? -7.144 -16.908 -5.772 1.00 52.97 180 PRO A C 1
ATOM 1430 O O . PRO A 1 180 ? -7.590 -16.645 -4.650 1.00 52.97 180 PRO A O 1
ATOM 1433 N N . ASP A 1 181 ? -5.835 -16.910 -6.024 1.00 47.31 181 ASP A N 1
ATOM 1434 C CA . ASP A 1 181 ? -4.821 -16.590 -5.017 1.00 47.31 181 ASP A CA 1
ATOM 1435 C C . ASP A 1 181 ? -4.818 -15.098 -4.665 1.00 47.31 181 ASP A C 1
ATOM 1437 O O . ASP A 1 181 ? -4.655 -14.745 -3.497 1.00 47.31 181 ASP A O 1
ATOM 1441 N N . ILE A 1 182 ? -5.100 -14.220 -5.633 1.00 55.03 182 ILE A N 1
ATOM 1442 C CA . ILE A 1 182 ? -5.291 -12.780 -5.407 1.00 55.03 182 ILE A CA 1
ATOM 1443 C C . ILE A 1 182 ? -6.520 -12.527 -4.524 1.00 55.03 182 ILE A C 1
ATOM 1445 O O . ILE A 1 182 ? -6.454 -11.737 -3.577 1.00 55.03 182 ILE A O 1
ATOM 1449 N N . ALA A 1 183 ? -7.640 -13.210 -4.779 1.00 60.78 183 ALA A N 1
ATOM 1450 C CA . ALA A 1 183 ? -8.841 -13.089 -3.949 1.00 60.78 183 ALA A CA 1
ATOM 1451 C C . ALA A 1 183 ? -8.577 -13.535 -2.498 1.00 60.78 183 ALA A C 1
ATOM 1453 O O . ALA A 1 183 ? -8.993 -12.874 -1.538 1.00 60.78 183 ALA A O 1
ATOM 1454 N N . LYS A 1 184 ? -7.828 -14.630 -2.329 1.00 63.59 184 LYS A N 1
ATOM 1455 C CA . LYS A 1 184 ? -7.411 -15.146 -1.021 1.00 63.59 184 LYS A CA 1
ATOM 1456 C C . LYS A 1 184 ? -6.451 -14.192 -0.303 1.00 63.59 184 LYS A C 1
ATOM 1458 O O . LYS A 1 184 ? -6.651 -13.918 0.880 1.00 63.59 184 LYS A O 1
ATOM 1463 N N . LEU A 1 185 ? -5.474 -13.636 -1.019 1.00 62.84 185 LEU A N 1
ATOM 1464 C CA . LEU A 1 185 ? -4.535 -12.628 -0.522 1.00 62.84 185 LEU A CA 1
ATOM 1465 C C . LEU A 1 185 ? -5.276 -11.392 0.004 1.00 62.84 185 LEU A C 1
ATOM 1467 O O . LEU A 1 185 ? -5.035 -10.964 1.132 1.00 62.84 185 LEU A O 1
ATOM 1471 N N . LYS A 1 186 ? -6.222 -10.847 -0.780 1.00 62.12 186 LYS A N 1
ATOM 1472 C CA . LYS A 1 186 ? -7.051 -9.693 -0.384 1.00 62.12 186 LYS A CA 1
ATOM 1473 C C . LYS A 1 186 ? -7.821 -9.973 0.907 1.00 62.12 186 LYS A C 1
ATOM 1475 O O . LYS A 1 186 ? -7.817 -9.147 1.816 1.00 62.12 186 LYS A O 1
ATOM 1480 N N . LYS A 1 187 ? -8.446 -11.149 1.013 1.00 68.25 187 LYS A N 1
ATOM 1481 C CA . LYS A 1 187 ? -9.211 -11.539 2.205 1.00 68.25 187 LYS A CA 1
ATOM 1482 C C . LYS A 1 187 ? -8.330 -11.629 3.456 1.00 68.25 187 LYS A C 1
ATOM 1484 O O . LYS A 1 187 ? -8.700 -11.077 4.489 1.00 68.25 187 LYS A O 1
ATOM 1489 N N . LEU A 1 188 ? -7.178 -12.292 3.351 1.00 61.06 188 LEU A N 1
ATOM 1490 C CA . LEU A 1 188 ? -6.245 -12.467 4.468 1.00 61.06 188 LEU A CA 1
ATOM 1491 C C . LEU A 1 188 ? -5.628 -11.141 4.915 1.00 61.06 188 LEU A C 1
ATOM 1493 O O . LEU A 1 188 ? -5.537 -10.890 6.112 1.00 61.06 188 LEU A O 1
ATOM 1497 N N . TYR A 1 189 ? -5.282 -10.267 3.968 1.00 67.12 189 TYR A N 1
ATOM 1498 C CA . TYR A 1 189 ? -4.767 -8.936 4.273 1.00 67.12 189 TYR A CA 1
ATOM 1499 C C . TYR A 1 189 ? -5.787 -8.091 5.043 1.00 67.12 189 TYR A C 1
ATOM 1501 O O . TYR A 1 189 ? -5.464 -7.575 6.107 1.00 67.12 189 TYR A O 1
ATOM 1509 N N . ARG A 1 190 ? -7.049 -8.036 4.586 1.00 62.69 190 ARG A N 1
ATOM 1510 C CA . ARG A 1 190 ? -8.123 -7.321 5.302 1.00 62.69 190 ARG A CA 1
ATOM 1511 C C . ARG A 1 190 ? -8.302 -7.843 6.729 1.00 62.69 190 ARG A C 1
ATOM 1513 O O . ARG A 1 190 ? -8.439 -7.055 7.659 1.00 62.69 190 ARG A O 1
ATOM 1520 N N . GLN A 1 191 ? -8.292 -9.164 6.910 1.00 63.38 191 GLN A N 1
ATOM 1521 C CA . GLN A 1 191 ? -8.403 -9.778 8.236 1.00 63.38 191 GLN A CA 1
ATOM 1522 C C . GLN A 1 191 ? -7.216 -9.418 9.134 1.00 63.38 191 GLN A C 1
ATOM 1524 O O . GLN A 1 191 ? -7.420 -9.031 10.279 1.00 63.38 191 GLN A O 1
ATOM 1529 N N . ALA A 1 192 ? -5.993 -9.492 8.612 1.00 62.91 192 ALA A N 1
ATOM 1530 C CA . ALA A 1 192 ? -4.784 -9.166 9.355 1.00 62.91 192 ALA A CA 1
ATOM 1531 C C . ALA A 1 192 ? -4.719 -7.674 9.732 1.00 62.91 192 ALA A C 1
ATOM 1533 O O . ALA A 1 192 ? -4.489 -7.366 10.897 1.00 62.91 192 ALA A O 1
ATOM 1534 N N . CYS A 1 193 ? -5.039 -6.755 8.813 1.00 64.81 193 CYS A N 1
ATOM 1535 C CA . CYS A 1 193 ? -5.109 -5.316 9.098 1.00 64.81 193 CYS A CA 1
ATOM 1536 C C . CYS A 1 193 ? -6.119 -4.988 10.203 1.00 64.81 193 CYS A C 1
ATOM 1538 O O . CYS A 1 193 ? -5.860 -4.129 11.041 1.00 64.81 193 CYS A O 1
ATOM 1540 N N . LEU A 1 194 ? -7.257 -5.689 10.245 1.00 62.38 194 LEU A N 1
ATOM 1541 C CA . LEU A 1 194 ? -8.243 -5.511 11.312 1.00 62.38 194 LEU A CA 1
ATOM 1542 C C . LEU A 1 194 ? -7.707 -5.933 12.6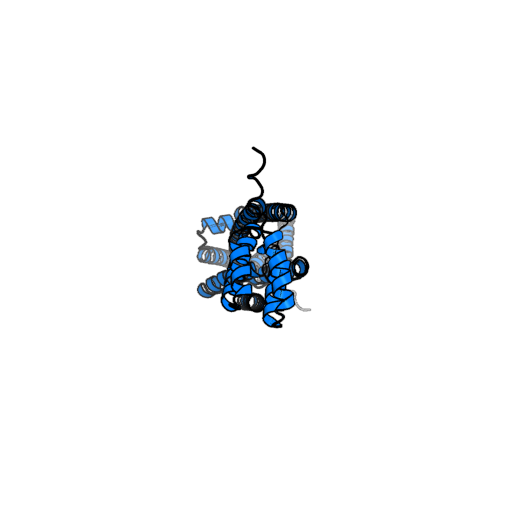88 1.00 62.38 194 LEU A C 1
ATOM 1544 O O . LEU A 1 194 ? -8.170 -5.382 13.687 1.00 62.38 194 LEU A O 1
ATOM 1548 N N . LEU A 1 195 ? -6.770 -6.883 12.741 1.00 61.56 195 LEU A N 1
ATOM 1549 C CA . LEU A 1 195 ? -6.209 -7.449 13.971 1.00 61.56 195 LEU A CA 1
ATOM 1550 C C . LEU A 1 195 ? -4.980 -6.679 14.477 1.00 61.56 195 LEU A C 1
ATOM 1552 O O . LEU A 1 195 ? -4.844 -6.499 15.681 1.00 61.56 195 LEU A O 1
ATOM 1556 N N . CYS A 1 196 ? -4.109 -6.196 13.584 1.00 58.84 196 CYS A N 1
ATOM 1557 C CA . CYS A 1 196 ? -2.865 -5.506 13.954 1.00 58.84 196 CYS A CA 1
ATOM 1558 C C . CYS A 1 196 ? -2.903 -3.981 13.801 1.00 58.84 196 CYS A C 1
ATOM 1560 O O . CYS A 1 196 ? -1.852 -3.347 13.859 1.00 58.84 196 CYS A O 1
ATOM 1562 N N . HIS A 1 197 ? -4.075 -3.365 13.604 1.00 61.06 197 HIS A N 1
ATOM 1563 C CA . HIS A 1 197 ? -4.128 -1.909 13.461 1.00 61.06 197 HIS A CA 1
ATOM 1564 C C . HIS A 1 197 ? -3.586 -1.224 14.736 1.00 61.06 197 HIS A C 1
ATOM 1566 O O . HIS A 1 197 ? -4.132 -1.467 15.818 1.00 61.06 197 HIS A O 1
ATOM 1572 N N . PRO A 1 198 ? -2.576 -0.336 14.641 1.00 55.69 198 PRO A N 1
ATOM 1573 C CA . PRO A 1 198 ? -1.909 0.275 15.800 1.00 55.69 198 PRO A CA 1
ATOM 1574 C C . PRO A 1 198 ? -2.845 1.123 16.678 1.00 55.69 198 PRO A C 1
ATOM 1576 O O . PRO A 1 198 ? -2.541 1.413 17.835 1.00 55.69 198 PRO A O 1
ATOM 1579 N N . ASP A 1 199 ? -4.026 1.481 16.177 1.00 54.34 199 ASP A N 1
ATOM 1580 C CA . ASP A 1 199 ? -5.035 2.163 16.990 1.00 54.34 199 ASP A CA 1
ATOM 1581 C C . ASP A 1 199 ? -6.016 1.240 17.728 1.00 54.34 199 ASP A C 1
ATOM 1583 O O . ASP A 1 199 ? -6.790 1.702 18.563 1.00 54.34 199 ASP A O 1
ATOM 1587 N N . ARG A 1 200 ? -5.993 -0.067 17.451 1.00 52.66 200 ARG A N 1
ATOM 1588 C CA . ARG A 1 200 ? -6.851 -1.063 18.117 1.00 52.66 200 ARG A CA 1
ATOM 1589 C C . ARG A 1 200 ? -6.155 -1.775 19.275 1.00 52.66 200 ARG A C 1
ATOM 1591 O O . ARG A 1 200 ? -6.812 -2.502 20.018 1.00 52.66 200 ARG A O 1
ATOM 1598 N N . VAL A 1 201 ? -4.854 -1.548 19.428 1.00 57.91 201 VAL A N 1
ATOM 1599 C CA . VAL A 1 201 ? -3.991 -2.208 20.409 1.00 57.91 201 VAL A CA 1
ATOM 1600 C C . VAL A 1 201 ? -3.666 -1.278 21.576 1.00 57.91 201 VAL A C 1
ATOM 1602 O O . VAL A 1 201 ? -3.687 -0.051 21.445 1.00 57.91 201 VAL A O 1
ATOM 1605 N N . LYS A 1 202 ? -3.365 -1.859 22.743 1.00 58.28 202 LYS A N 1
ATOM 1606 C CA . LYS A 1 202 ? -2.948 -1.094 23.928 1.00 58.28 202 LYS A CA 1
ATOM 1607 C C . LYS A 1 202 ? -1.657 -0.327 23.635 1.00 58.28 202 LYS A C 1
ATOM 1609 O O . LYS A 1 202 ? -0.858 -0.737 22.795 1.00 58.28 202 LYS A O 1
ATOM 1614 N N . ALA A 1 203 ? -1.428 0.773 24.353 1.00 61.31 203 ALA A N 1
ATOM 1615 C CA . ALA A 1 203 ? -0.252 1.623 24.147 1.00 61.31 203 ALA A CA 1
ATOM 1616 C C . ALA A 1 203 ? 1.077 0.845 24.244 1.00 61.31 203 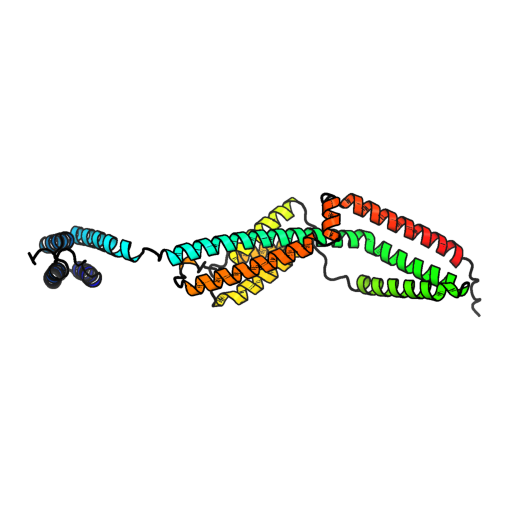ALA A C 1
ATOM 1618 O O . ALA A 1 203 ? 1.997 1.129 23.487 1.00 61.31 203 ALA A O 1
ATOM 1619 N N . GLU A 1 204 ? 1.140 -0.180 25.096 1.00 69.00 204 GLU A N 1
ATOM 1620 C CA . GLU A 1 204 ? 2.303 -1.064 25.273 1.00 69.00 204 GLU A CA 1
ATOM 1621 C C . GLU A 1 204 ? 2.589 -1.966 24.058 1.00 69.00 204 GLU A C 1
ATOM 1623 O O . GLU A 1 204 ? 3.692 -2.480 23.910 1.00 69.00 204 GLU A O 1
ATOM 1628 N N . GLN A 1 205 ? 1.600 -2.173 23.186 1.00 63.97 205 GLN A N 1
ATOM 1629 C CA . GLN A 1 205 ? 1.673 -3.078 22.035 1.00 63.97 205 GLN A CA 1
ATOM 1630 C C . GLN A 1 205 ? 1.722 -2.333 20.696 1.00 63.97 205 GLN A C 1
ATOM 1632 O O . GLN A 1 205 ? 1.834 -2.967 19.649 1.00 63.97 205 GLN A O 1
ATOM 1637 N N . ARG A 1 206 ? 1.640 -0.996 20.715 1.00 65.94 206 ARG A N 1
ATOM 1638 C CA . ARG A 1 206 ? 1.572 -0.154 19.512 1.00 65.94 206 ARG A CA 1
ATOM 1639 C C . ARG A 1 206 ? 2.764 -0.313 18.586 1.00 65.94 206 ARG A C 1
ATOM 1641 O O . ARG A 1 206 ? 2.572 -0.478 17.390 1.00 65.94 206 ARG A O 1
ATOM 1648 N N . GLU A 1 207 ? 3.966 -0.286 19.145 1.00 71.38 207 GLU A N 1
ATOM 1649 C CA . GLU A 1 207 ? 5.212 -0.398 18.381 1.00 71.38 207 GLU A CA 1
ATOM 1650 C C . GLU A 1 207 ? 5.288 -1.753 17.666 1.00 71.38 207 GLU A C 1
ATOM 1652 O O . GLU A 1 207 ? 5.475 -1.826 16.456 1.00 71.38 207 GLU A O 1
ATOM 1657 N N . ARG A 1 208 ? 4.970 -2.828 18.390 1.00 64.94 208 ARG A N 1
ATOM 1658 C CA . ARG A 1 208 ? 4.949 -4.188 17.847 1.00 64.94 208 ARG A CA 1
ATOM 1659 C C . ARG A 1 208 ? 3.834 -4.410 16.821 1.00 64.94 208 ARG A C 1
ATOM 1661 O O . ARG A 1 208 ? 4.028 -5.120 15.839 1.00 64.94 208 ARG A O 1
ATOM 1668 N N . ALA A 1 209 ? 2.666 -3.805 17.028 1.00 64.19 209 ALA A N 1
ATOM 1669 C CA . ALA A 1 209 ? 1.580 -3.831 16.052 1.00 64.19 209 ALA A CA 1
ATOM 1670 C C . ALA A 1 209 ? 1.961 -3.081 14.770 1.00 64.19 209 ALA A C 1
ATOM 1672 O O . ALA A 1 209 ? 1.652 -3.549 13.677 1.00 64.19 209 ALA A O 1
ATOM 1673 N N . GLN A 1 210 ? 2.681 -1.965 14.899 1.00 70.00 210 GLN A N 1
ATOM 1674 C CA . GLN A 1 210 ? 3.168 -1.182 13.772 1.00 70.00 210 GLN A CA 1
ATOM 1675 C C . GLN A 1 210 ? 4.231 -1.934 12.961 1.00 70.00 210 GLN A C 1
ATOM 1677 O O . GLN A 1 210 ? 4.103 -2.004 11.742 1.00 70.00 210 GLN A O 1
ATOM 1682 N N . GLU A 1 211 ? 5.194 -2.592 13.611 1.00 73.81 211 GLU A N 1
ATOM 1683 C CA . GLU A 1 211 ? 6.172 -3.455 12.929 1.00 73.81 211 GLU A CA 1
ATOM 1684 C C . GLU A 1 211 ? 5.490 -4.574 12.125 1.00 73.81 211 GLU A C 1
ATOM 1686 O O . GLU A 1 211 ? 5.782 -4.774 10.943 1.00 73.81 211 GLU A O 1
ATOM 1691 N N . ILE A 1 212 ? 4.523 -5.269 12.735 1.00 72.56 212 ILE A N 1
ATOM 1692 C CA . ILE A 1 212 ? 3.774 -6.340 12.063 1.00 72.56 212 ILE A CA 1
ATOM 1693 C C . ILE A 1 212 ? 2.921 -5.779 10.915 1.00 72.56 212 ILE A C 1
ATOM 1695 O O . ILE A 1 212 ? 2.779 -6.424 9.876 1.00 72.56 212 ILE A O 1
ATOM 1699 N N . PHE A 1 213 ? 2.356 -4.580 11.070 1.00 70.06 213 PHE A N 1
ATOM 1700 C CA . PHE A 1 213 ? 1.558 -3.918 10.038 1.00 70.06 213 PHE A CA 1
ATOM 1701 C C . PHE A 1 213 ? 2.408 -3.477 8.835 1.00 70.06 213 PHE A C 1
ATOM 1703 O O . PHE A 1 213 ? 1.999 -3.652 7.681 1.00 70.06 213 PHE A O 1
ATOM 1710 N N . GLU A 1 214 ? 3.610 -2.956 9.077 1.00 71.00 2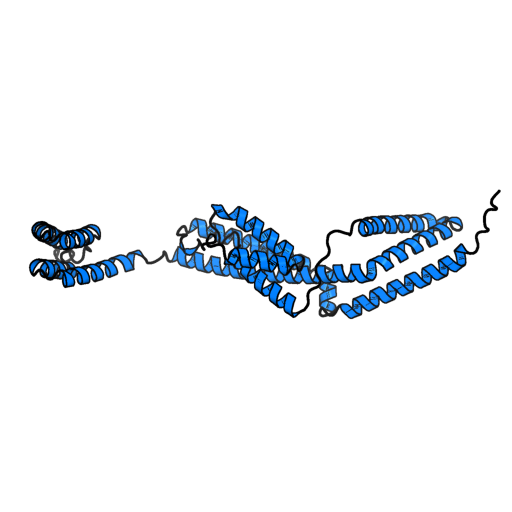14 GLU A N 1
ATOM 1711 C CA . GLU A 1 214 ? 4.576 -2.622 8.027 1.00 71.00 214 GLU A CA 1
ATOM 1712 C C . GLU A 1 214 ? 5.035 -3.871 7.274 1.00 71.00 214 GLU A C 1
ATOM 1714 O O . GLU A 1 214 ? 5.095 -3.875 6.041 1.00 71.00 214 GLU A O 1
ATOM 1719 N N . GLU A 1 215 ? 5.312 -4.955 7.998 1.00 71.38 215 GLU A N 1
ATOM 1720 C CA . GLU A 1 215 ? 5.691 -6.233 7.406 1.00 71.38 215 GLU A CA 1
ATOM 1721 C C . GLU A 1 215 ? 4.556 -6.835 6.563 1.00 71.38 215 GLU A C 1
ATOM 1723 O O . GLU A 1 215 ? 4.774 -7.260 5.426 1.00 71.38 215 GLU A O 1
ATOM 1728 N N . LEU A 1 216 ? 3.325 -6.802 7.078 1.00 75.62 216 LEU A N 1
ATOM 1729 C CA . LEU A 1 216 ? 2.125 -7.243 6.371 1.00 75.62 216 LEU A CA 1
ATOM 1730 C C . LEU A 1 216 ? 1.915 -6.451 5.076 1.00 75.62 216 LEU A C 1
ATOM 1732 O O . LEU A 1 216 ? 1.594 -7.030 4.037 1.00 75.62 216 LEU A O 1
ATOM 1736 N N . THR A 1 217 ? 2.116 -5.135 5.129 1.00 70.38 217 THR A N 1
ATOM 1737 C CA . THR A 1 217 ? 1.964 -4.247 3.971 1.00 70.38 217 THR A CA 1
ATOM 1738 C C . THR A 1 217 ? 3.031 -4.530 2.919 1.00 70.38 217 THR A C 1
ATOM 1740 O O . THR A 1 217 ? 2.693 -4.665 1.745 1.00 70.38 217 THR A O 1
ATOM 1743 N N . LYS A 1 218 ? 4.292 -4.728 3.324 1.00 71.31 218 LYS A N 1
ATOM 1744 C CA . LYS A 1 218 ? 5.382 -5.136 2.419 1.00 71.31 218 LYS A CA 1
ATOM 1745 C C . LYS A 1 218 ? 5.121 -6.494 1.764 1.00 71.31 218 LYS A C 1
ATOM 1747 O O . LYS A 1 218 ? 5.384 -6.673 0.578 1.00 71.31 218 LYS A O 1
ATOM 1752 N N . ALA A 1 219 ? 4.603 -7.462 2.516 1.00 68.69 219 ALA A N 1
ATOM 1753 C CA . ALA A 1 219 ? 4.269 -8.778 1.979 1.00 68.69 219 ALA A CA 1
ATOM 1754 C C . ALA A 1 219 ? 3.094 -8.706 0.986 1.00 68.69 219 ALA A C 1
ATOM 1756 O O . ALA A 1 219 ? 3.110 -9.347 -0.064 1.00 68.69 219 ALA A O 1
ATOM 1757 N N . TYR A 1 220 ? 2.096 -7.873 1.279 1.00 67.56 220 TYR A N 1
ATOM 1758 C CA . TYR A 1 220 ? 0.946 -7.662 0.407 1.00 67.56 220 TYR A CA 1
ATOM 1759 C C . TYR A 1 220 ? 1.303 -6.968 -0.909 1.00 67.56 220 TYR A C 1
ATOM 1761 O O . TYR A 1 220 ? 0.844 -7.401 -1.966 1.00 67.56 220 TYR A O 1
ATOM 1769 N N . THR A 1 221 ? 2.141 -5.926 -0.869 1.00 61.38 221 THR A N 1
ATOM 1770 C CA . THR A 1 221 ? 2.598 -5.224 -2.081 1.00 61.38 221 THR A CA 1
ATOM 1771 C C . THR A 1 221 ? 3.448 -6.119 -2.979 1.00 61.38 221 THR A C 1
ATOM 1773 O O . THR A 1 221 ? 3.406 -5.980 -4.197 1.00 61.38 221 THR A O 1
ATOM 1776 N N . ARG A 1 222 ? 4.159 -7.093 -2.402 1.00 64.81 222 ARG A N 1
ATOM 1777 C CA . ARG A 1 222 ? 4.955 -8.090 -3.136 1.00 64.81 222 ARG A CA 1
ATOM 1778 C C . ARG A 1 222 ? 4.156 -9.287 -3.662 1.00 64.81 222 ARG A C 1
ATOM 1780 O O . ARG A 1 222 ? 4.748 -10.159 -4.296 1.00 64.81 222 ARG A O 1
ATOM 1787 N N . ASN A 1 223 ? 2.842 -9.342 -3.422 1.00 63.62 223 ASN A N 1
ATOM 1788 C CA . ASN A 1 223 ? 1.998 -10.516 -3.678 1.00 63.62 223 ASN A CA 1
ATOM 1789 C C . ASN A 1 223 ? 2.506 -11.796 -2.977 1.00 63.62 223 ASN A C 1
ATOM 1791 O O . ASN A 1 223 ? 2.336 -12.908 -3.475 1.00 63.62 223 ASN A O 1
ATOM 1795 N N . ASP A 1 224 ? 3.120 -11.658 -1.802 1.00 68.69 224 ASP A N 1
ATOM 1796 C CA . ASP A 1 224 ? 3.631 -12.782 -1.015 1.00 68.69 224 ASP A CA 1
ATOM 1797 C C . ASP A 1 224 ? 2.498 -13.419 -0.189 1.00 68.69 224 ASP A C 1
ATOM 1799 O O . ASP A 1 224 ? 2.297 -13.138 0.998 1.00 68.69 224 ASP A O 1
ATOM 1803 N N . LEU A 1 225 ? 1.704 -14.268 -0.850 1.00 64.00 225 LEU A N 1
ATOM 1804 C CA . LEU A 1 225 ? 0.591 -14.993 -0.229 1.00 64.00 225 LEU A CA 1
ATOM 1805 C C . LEU A 1 225 ? 1.018 -15.869 0.963 1.00 64.00 225 LEU A C 1
ATOM 1807 O O . LEU A 1 225 ? 0.322 -15.824 1.985 1.00 64.00 225 LEU A O 1
ATOM 1811 N N . PRO A 1 226 ? 2.120 -16.643 0.899 1.00 66.25 226 PRO A N 1
ATOM 1812 C CA . PRO A 1 226 ? 2.615 -17.388 2.053 1.00 66.25 226 PRO A CA 1
ATOM 1813 C C . PRO A 1 226 ? 2.890 -16.492 3.262 1.00 66.25 226 PRO A C 1
ATOM 1815 O O . PRO A 1 226 ? 2.444 -16.811 4.368 1.00 66.25 226 PRO A O 1
ATOM 1818 N N . ARG A 1 227 ? 3.564 -15.350 3.067 1.00 69.19 227 ARG A N 1
ATOM 1819 C CA . ARG A 1 227 ? 3.908 -14.445 4.169 1.00 69.19 227 ARG A CA 1
ATOM 1820 C C . ARG A 1 227 ? 2.686 -13.735 4.740 1.00 69.19 227 ARG A C 1
ATOM 1822 O O . ARG A 1 227 ? 2.523 -13.712 5.957 1.00 69.19 227 ARG A O 1
ATOM 1829 N N . VAL A 1 228 ? 1.777 -13.252 3.892 1.00 69.56 228 VAL A N 1
ATOM 1830 C CA . VAL A 1 228 ? 0.503 -12.655 4.335 1.00 69.56 228 VAL A CA 1
ATOM 1831 C C . VAL A 1 228 ? -0.341 -13.672 5.109 1.00 69.56 228 VAL A C 1
ATOM 1833 O O . VAL A 1 228 ? -0.904 -13.340 6.150 1.00 69.56 228 VAL A O 1
ATOM 1836 N N . SER A 1 229 ? -0.392 -14.931 4.662 1.00 67.00 229 SER A N 1
ATOM 1837 C CA . SER A 1 229 ? -1.097 -15.993 5.387 1.00 67.00 229 SER A CA 1
ATOM 1838 C C . SER A 1 229 ? -0.443 -16.320 6.729 1.00 67.00 229 SER A C 1
ATOM 1840 O O . SER A 1 229 ? -1.158 -16.591 7.693 1.00 67.00 229 SER A O 1
ATOM 1842 N N . ALA A 1 230 ? 0.889 -16.313 6.808 1.00 68.94 230 ALA A N 1
ATOM 1843 C CA . ALA A 1 230 ? 1.616 -16.558 8.050 1.00 68.94 230 ALA A CA 1
ATOM 1844 C C . ALA A 1 230 ? 1.348 -15.453 9.082 1.00 68.94 230 ALA A C 1
ATOM 1846 O O . ALA A 1 230 ? 1.022 -15.757 10.227 1.00 68.94 230 ALA A O 1
ATOM 1847 N N . ILE A 1 231 ? 1.398 -14.186 8.657 1.00 71.25 231 ILE A N 1
ATOM 1848 C CA . ILE A 1 231 ? 1.111 -13.032 9.519 1.00 71.25 231 ILE A CA 1
ATOM 1849 C C . ILE A 1 231 ? -0.361 -13.037 9.960 1.00 71.25 231 ILE A C 1
ATOM 1851 O O . ILE A 1 231 ? -0.647 -12.867 11.142 1.00 71.25 231 ILE A O 1
ATOM 1855 N N . ALA A 1 232 ? -1.304 -13.309 9.051 1.00 68.81 232 ALA A N 1
ATOM 1856 C CA . ALA A 1 232 ? -2.726 -13.398 9.389 1.00 68.81 232 ALA A CA 1
ATOM 1857 C C . ALA A 1 232 ? -3.021 -14.508 10.415 1.00 68.81 232 ALA A C 1
ATOM 1859 O O . ALA A 1 232 ? -3.802 -14.301 11.346 1.00 68.81 232 ALA A O 1
ATOM 1860 N N . ASN A 1 233 ? -2.378 -15.672 10.278 1.00 69.69 233 ASN A N 1
ATOM 1861 C CA . ASN A 1 233 ? -2.513 -16.775 11.230 1.00 69.69 233 ASN A CA 1
ATOM 1862 C C . ASN A 1 233 ? -1.890 -16.441 12.590 1.00 69.69 233 ASN A C 1
ATOM 1864 O O . ASN A 1 233 ? -2.513 -16.717 13.610 1.00 69.69 233 ASN A O 1
ATOM 1868 N N . LEU A 1 234 ? -0.709 -15.811 12.607 1.00 72.25 234 LEU A N 1
ATOM 1869 C CA . LEU A 1 234 ? -0.056 -15.339 13.831 1.00 72.25 234 LEU A CA 1
ATOM 1870 C C . LEU A 1 234 ? -0.978 -14.383 14.604 1.00 72.25 234 LEU A C 1
ATOM 1872 O O . LEU A 1 234 ? -1.244 -14.588 15.784 1.00 72.25 234 LEU A O 1
ATOM 1876 N N . LEU A 1 235 ? -1.542 -13.392 13.911 1.00 66.25 235 LEU A N 1
ATOM 1877 C CA . LEU A 1 235 ? -2.449 -12.403 14.497 1.00 66.25 235 LEU A CA 1
ATOM 1878 C C . LEU A 1 235 ? -3.777 -13.001 14.970 1.00 66.25 235 LEU A C 1
ATOM 1880 O O . LEU A 1 235 ? -4.347 -12.529 15.945 1.00 66.25 235 LEU A O 1
ATOM 1884 N N . SER A 1 236 ? -4.262 -14.049 14.303 1.00 62.03 236 SER A N 1
ATOM 1885 C CA . SER A 1 236 ? -5.498 -14.741 14.695 1.00 62.03 236 SER A CA 1
ATOM 1886 C C . SER A 1 236 ? -5.304 -15.679 15.893 1.00 62.03 236 SER A C 1
ATOM 1888 O O . SER A 1 236 ? -6.277 -16.027 16.557 1.00 62.03 236 SER A O 1
ATOM 1890 N N . GLN A 1 237 ? -4.068 -16.122 16.152 1.00 60.34 237 GLN A N 1
ATOM 1891 C CA . GLN A 1 237 ? -3.723 -17.049 17.236 1.00 60.34 237 GLN A CA 1
ATOM 1892 C C . GLN A 1 237 ? -3.159 -16.354 18.482 1.00 60.34 237 GLN A C 1
ATOM 1894 O O . GLN A 1 237 ? -3.094 -16.990 19.531 1.00 60.34 237 GLN A O 1
ATOM 1899 N N . SER A 1 238 ? -2.769 -15.079 18.394 1.00 48.47 238 SER A N 1
ATOM 1900 C CA . SER A 1 238 ? -2.271 -14.294 19.528 1.00 48.47 238 SER A CA 1
ATOM 1901 C C . SER A 1 238 ? -3.424 -13.652 20.322 1.00 48.47 238 SER A C 1
ATOM 1903 O O . SER A 1 238 ? -3.988 -12.659 19.866 1.00 48.47 238 SER A O 1
ATOM 1905 N N . PRO A 1 239 ? -3.744 -14.130 21.543 1.00 46.19 239 PRO A N 1
ATOM 1906 C CA . PRO A 1 239 ? -4.764 -13.532 22.417 1.00 46.19 239 PRO A CA 1
ATOM 1907 C C . PRO A 1 239 ? -4.337 -12.186 23.035 1.00 46.19 239 PRO A C 1
ATOM 1909 O O . PRO A 1 239 ? -5.081 -11.596 23.810 1.00 46.19 239 PRO A O 1
ATOM 1912 N N . GLU A 1 240 ? -3.132 -11.705 22.727 1.00 44.56 240 GLU A N 1
ATOM 1913 C CA . GLU A 1 240 ? -2.576 -10.455 23.250 1.00 44.56 240 GLU A CA 1
ATOM 1914 C C . GLU A 1 240 ? -3.198 -9.205 22.606 1.00 44.56 240 GLU A C 1
ATOM 1916 O O . GLU A 1 240 ? -3.189 -8.148 23.234 1.00 44.56 240 GLU A O 1
ATOM 1921 N N . PHE A 1 241 ? -3.785 -9.315 21.409 1.00 45.59 241 PHE A N 1
ATOM 1922 C CA . PHE A 1 241 ? -4.456 -8.215 20.705 1.00 45.59 241 PHE A CA 1
ATOM 1923 C C . PHE A 1 241 ? -5.922 -8.084 21.142 1.00 45.59 241 PHE A C 1
ATOM 1925 O O . PHE A 1 241 ? -6.854 -8.239 20.356 1.00 45.59 241 PHE A O 1
ATOM 1932 N N . ASP A 1 242 ? -6.119 -7.838 22.435 1.00 40.09 242 ASP A N 1
ATOM 1933 C CA . ASP A 1 242 ? -7.437 -7.607 23.020 1.00 40.09 242 ASP A CA 1
ATOM 1934 C C . ASP A 1 242 ? -7.871 -6.149 22.783 1.00 40.09 242 ASP A C 1
ATOM 1936 O O . ASP A 1 242 ? -7.153 -5.195 23.109 1.00 40.09 242 ASP A O 1
ATOM 1940 N N . PHE A 1 243 ? -9.040 -5.980 22.163 1.00 51.34 243 PHE A N 1
ATOM 1941 C CA . PHE A 1 243 ? -9.556 -4.715 21.643 1.00 51.34 243 PHE A CA 1
ATOM 1942 C C . PHE A 1 243 ? -9.903 -3.743 22.780 1.00 51.34 243 PHE A C 1
ATOM 1944 O O . PHE A 1 243 ? -11.012 -3.722 23.308 1.00 51.34 243 PHE A O 1
ATOM 1951 N N . ALA A 1 244 ? -8.949 -2.884 23.138 1.00 51.56 244 ALA A N 1
ATOM 1952 C CA . ALA A 1 244 ? -9.033 -2.024 24.318 1.00 51.56 244 ALA A CA 1
ATOM 1953 C C . ALA A 1 244 ? -10.036 -0.857 24.213 1.00 51.56 244 ALA A C 1
ATOM 1955 O O . ALA A 1 244 ? -10.289 -0.193 25.221 1.00 51.56 244 ALA A O 1
ATOM 1956 N N . LEU A 1 245 ? -10.630 -0.584 23.044 1.00 53.00 245 LEU A N 1
ATOM 1957 C CA . LEU A 1 245 ? -11.472 0.605 22.852 1.00 53.00 245 LEU A CA 1
ATOM 1958 C C . LEU A 1 245 ? -12.729 0.604 23.738 1.00 53.00 245 LEU A C 1
ATOM 1960 O O . LEU A 1 245 ? -13.150 1.654 24.226 1.00 53.00 245 LEU A O 1
ATOM 1964 N N . ASP A 1 246 ? -13.294 -0.572 24.017 1.00 51.03 246 ASP A N 1
ATOM 1965 C CA . ASP A 1 246 ? -14.472 -0.689 24.882 1.00 51.03 246 ASP A CA 1
ATOM 1966 C C . ASP A 1 246 ? -14.164 -0.349 26.344 1.00 51.03 246 ASP A C 1
ATOM 1968 O O . ASP A 1 246 ? -15.031 0.180 27.042 1.00 51.03 246 ASP A O 1
ATOM 1972 N N . THR A 1 247 ? -12.911 -0.513 26.776 1.00 53.44 247 THR A N 1
ATOM 1973 C CA . THR A 1 247 ? -12.462 -0.142 28.128 1.00 53.44 247 THR A CA 1
ATOM 1974 C C . THR A 1 247 ? -12.100 1.337 28.276 1.00 53.44 247 THR A C 1
ATOM 1976 O O . THR A 1 247 ? -12.063 1.841 29.397 1.00 53.44 247 THR A O 1
ATOM 1979 N N . VAL A 1 248 ? -11.888 2.062 27.168 1.00 62.56 248 VAL A N 1
ATOM 1980 C CA . VAL A 1 248 ? -11.585 3.500 27.204 1.00 62.56 248 VAL A CA 1
ATOM 1981 C C . VAL A 1 248 ? -12.832 4.269 27.637 1.00 62.56 248 VAL A C 1
ATOM 1983 O O . VAL A 1 248 ? -13.864 4.227 26.964 1.00 62.56 248 VAL A O 1
ATOM 1986 N N . GLN A 1 249 ? -12.734 4.971 28.765 1.00 64.81 249 GLN A N 1
ATOM 1987 C CA . GLN A 1 249 ? -13.773 5.873 29.278 1.00 64.81 249 GLN A CA 1
ATOM 1988 C C . GLN A 1 249 ? -13.302 7.334 29.361 1.00 64.81 249 GLN A C 1
ATOM 1990 O O . GLN A 1 249 ? -13.888 8.143 30.068 1.00 64.81 249 GLN A O 1
ATOM 1995 N N . ASP A 1 250 ? -12.238 7.677 28.638 1.00 76.44 250 ASP A N 1
ATOM 1996 C CA . ASP A 1 250 ? -11.719 9.040 28.563 1.00 76.44 250 ASP A CA 1
ATOM 1997 C C . ASP A 1 250 ? -12.135 9.682 27.230 1.00 76.44 250 ASP A C 1
ATOM 1999 O O . ASP A 1 250 ? -11.716 9.249 26.151 1.00 76.44 250 ASP A O 1
ATOM 2003 N N . ALA A 1 251 ? -12.989 10.704 27.312 1.00 78.75 251 ALA A N 1
ATOM 2004 C CA . ALA A 1 251 ? -13.485 11.441 26.156 1.00 78.75 251 ALA A CA 1
ATOM 2005 C C . ALA A 1 251 ? -12.374 12.222 25.432 1.00 78.75 251 ALA A C 1
ATOM 2007 O O . ALA A 1 251 ? -12.387 12.293 24.203 1.00 78.75 251 ALA A O 1
ATOM 2008 N N . GLU A 1 252 ? -11.390 12.765 26.154 1.00 79.56 252 GLU A N 1
ATOM 2009 C CA . GLU A 1 252 ? -10.291 13.532 25.558 1.00 79.56 252 GLU A CA 1
ATOM 2010 C C . GLU A 1 252 ? -9.331 12.605 24.809 1.00 79.56 252 GLU A C 1
ATOM 2012 O O . GLU A 1 252 ? -8.948 12.878 23.668 1.00 79.56 252 GLU A O 1
ATOM 2017 N N . ALA A 1 253 ? -9.032 11.439 25.388 1.00 75.38 253 ALA A N 1
ATOM 2018 C CA . ALA A 1 253 ? -8.265 10.405 24.700 1.00 75.38 253 ALA A CA 1
ATOM 2019 C C . ALA A 1 253 ? -8.954 9.949 23.398 1.00 75.38 253 ALA A C 1
ATOM 2021 O O . ALA A 1 253 ? -8.296 9.811 22.364 1.00 75.38 253 ALA A O 1
ATOM 2022 N N . LEU A 1 254 ? -10.282 9.764 23.413 1.00 76.56 254 LEU A N 1
ATOM 2023 C CA . LEU A 1 254 ? -11.052 9.416 22.211 1.00 76.56 254 LEU A CA 1
ATOM 2024 C C . LEU A 1 254 ? -11.035 10.535 21.160 1.00 76.56 254 LEU A C 1
ATOM 2026 O O . LEU A 1 254 ? -10.892 10.246 19.972 1.00 76.56 254 LEU A O 1
ATOM 2030 N N . ARG A 1 255 ? -11.126 11.807 21.568 1.00 83.31 255 ARG A N 1
ATOM 2031 C CA . ARG A 1 255 ? -11.016 12.960 20.655 1.00 83.31 255 ARG A CA 1
ATOM 2032 C C . ARG A 1 255 ? -9.650 13.014 19.973 1.00 83.31 255 ARG A C 1
ATOM 2034 O O . ARG A 1 255 ? -9.586 13.210 18.762 1.00 83.31 255 ARG A O 1
ATOM 2041 N N . GLN A 1 256 ? -8.570 12.766 20.712 1.00 80.25 256 GLN A N 1
ATOM 2042 C CA . GLN A 1 256 ? -7.221 12.714 20.140 1.00 80.25 256 GLN A CA 1
ATOM 2043 C C . GLN A 1 256 ? -7.052 11.561 19.144 1.00 80.25 256 GLN A C 1
ATOM 2045 O O . GLN A 1 256 ? -6.429 11.746 18.098 1.00 80.25 256 GLN A O 1
ATOM 2050 N N . LEU A 1 257 ? -7.616 10.383 19.436 1.00 77.00 257 LEU A N 1
ATOM 2051 C CA . LEU A 1 257 ? -7.619 9.255 18.499 1.00 77.00 257 LEU A CA 1
ATOM 2052 C C . LEU A 1 257 ? -8.379 9.599 17.214 1.00 77.00 257 LEU A C 1
ATOM 2054 O O . LEU A 1 257 ? -7.860 9.374 16.126 1.00 77.00 257 LEU A O 1
ATOM 2058 N N . ILE A 1 258 ? -9.561 10.208 17.334 1.00 83.19 258 ILE A N 1
ATOM 2059 C CA . ILE A 1 258 ? -10.362 10.672 16.193 1.00 83.19 258 ILE A CA 1
ATOM 2060 C C . ILE A 1 258 ? -9.565 11.635 15.308 1.00 83.19 258 ILE A C 1
ATOM 2062 O O . ILE A 1 258 ? -9.552 11.462 14.090 1.00 83.19 258 ILE A O 1
ATOM 2066 N N . GLU A 1 259 ? -8.884 12.626 15.889 1.00 85.94 259 GLU A N 1
ATOM 2067 C CA . GLU A 1 259 ? -8.092 13.584 15.108 1.00 85.94 259 GLU A CA 1
ATOM 2068 C C . GLU A 1 259 ? -6.903 12.932 14.398 1.00 85.94 259 GLU A C 1
ATOM 2070 O O . GLU A 1 259 ? -6.651 13.225 13.227 1.00 85.94 259 GLU A O 1
ATOM 2075 N N . ARG A 1 260 ? -6.214 11.988 15.051 1.00 82.00 260 ARG A N 1
ATOM 2076 C CA . ARG A 1 260 ? -5.130 11.222 14.414 1.00 82.00 260 ARG A CA 1
ATOM 2077 C C . ARG A 1 260 ? -5.639 10.378 13.251 1.00 82.00 260 ARG A C 1
ATOM 2079 O O . ARG A 1 260 ? -5.077 10.459 12.164 1.00 82.00 260 ARG A O 1
ATOM 2086 N N . THR A 1 261 ? -6.723 9.628 13.445 1.00 78.38 261 THR A N 1
ATOM 2087 C CA . THR A 1 261 ? -7.314 8.795 12.386 1.00 78.38 261 THR A CA 1
ATOM 2088 C C . THR A 1 261 ? -7.829 9.651 11.226 1.00 78.38 261 THR A C 1
ATOM 2090 O O . THR A 1 261 ? -7.683 9.269 10.068 1.00 78.38 261 THR A O 1
ATOM 2093 N N . ARG A 1 262 ? -8.365 10.850 11.496 1.00 90.88 262 ARG A N 1
ATOM 2094 C CA . ARG A 1 262 ? -8.720 11.823 10.447 1.00 90.88 262 ARG A CA 1
ATOM 2095 C C . ARG A 1 262 ? -7.507 12.292 9.651 1.00 90.88 262 ARG A C 1
ATOM 2097 O O . ARG A 1 262 ? -7.624 12.444 8.440 1.00 90.88 262 ARG A O 1
ATOM 2104 N N . GLN A 1 263 ? -6.375 12.544 10.307 1.00 89.88 263 GLN A N 1
ATOM 2105 C CA . GLN A 1 263 ? -5.144 12.911 9.607 1.00 89.88 263 GLN A CA 1
ATOM 2106 C C . GLN A 1 263 ? -4.649 11.758 8.730 1.00 89.88 263 GLN A C 1
ATOM 2108 O O . GLN A 1 263 ? -4.453 11.961 7.540 1.00 89.88 263 GLN A O 1
ATOM 2113 N N . GLN A 1 264 ? -4.569 10.542 9.274 1.00 83.94 264 GLN A N 1
ATOM 2114 C CA . GLN A 1 264 ? -4.178 9.353 8.508 1.00 83.94 264 GLN A CA 1
ATOM 2115 C C . GLN A 1 264 ? -5.084 9.109 7.297 1.00 83.94 264 GLN A C 1
ATOM 2117 O O . GLN A 1 264 ? -4.603 8.708 6.238 1.00 83.94 264 GLN A O 1
ATOM 2122 N N . LEU A 1 265 ? -6.392 9.351 7.438 1.00 90.94 265 LEU A N 1
ATOM 2123 C CA . LEU A 1 265 ? -7.341 9.243 6.333 1.00 90.94 265 LEU A CA 1
ATOM 2124 C C . LEU A 1 265 ? -7.020 10.255 5.229 1.00 90.94 265 LEU A C 1
ATOM 2126 O O . LEU A 1 265 ? -6.932 9.855 4.072 1.00 90.94 265 LEU A O 1
ATOM 2130 N N . ARG A 1 266 ? -6.775 11.525 5.585 1.00 96.06 266 ARG A N 1
ATOM 2131 C CA . ARG A 1 266 ? -6.364 12.560 4.620 1.00 96.06 266 ARG A CA 1
ATOM 2132 C C . ARG A 1 266 ? -5.083 12.172 3.891 1.00 96.06 266 ARG A C 1
ATOM 2134 O O . ARG A 1 266 ? -5.064 12.191 2.666 1.00 96.06 266 ARG A O 1
ATOM 2141 N N . ASP A 1 267 ? -4.058 11.759 4.630 1.00 93.19 267 ASP A N 1
ATOM 2142 C CA . ASP A 1 267 ? -2.763 11.383 4.054 1.00 93.19 267 ASP A CA 1
ATOM 2143 C C . ASP A 1 267 ? -2.924 10.199 3.082 1.00 93.19 267 ASP A C 1
ATOM 2145 O O . ASP A 1 267 ? -2.430 10.224 1.956 1.00 93.19 267 ASP A O 1
ATOM 2149 N N . THR A 1 268 ? -3.704 9.184 3.475 1.00 89.88 268 THR A N 1
ATOM 2150 C CA . THR A 1 268 ? -3.987 8.010 2.632 1.00 89.88 268 THR A CA 1
ATOM 2151 C C . THR A 1 268 ? -4.754 8.388 1.360 1.00 89.88 268 THR A C 1
ATOM 2153 O O . THR A 1 268 ? -4.484 7.856 0.279 1.00 89.88 268 THR A O 1
ATOM 2156 N N . GLU A 1 269 ? -5.722 9.301 1.464 1.00 96.12 269 GLU A N 1
ATOM 2157 C CA . GLU A 1 269 ? -6.481 9.803 0.318 1.00 96.12 269 GLU A CA 1
ATOM 2158 C C . GLU A 1 269 ? -5.603 10.628 -0.633 1.00 96.12 269 GLU A C 1
ATOM 2160 O O . GLU A 1 269 ? -5.724 10.482 -1.851 1.00 96.12 269 GLU A O 1
ATOM 2165 N N . GLU A 1 270 ? -4.695 11.453 -0.108 1.00 97.00 270 GLU A N 1
ATOM 2166 C CA . GLU A 1 270 ? -3.720 12.210 -0.899 1.00 97.00 270 GLU A CA 1
ATOM 2167 C C . GLU A 1 270 ? -2.746 11.283 -1.637 1.00 97.00 270 GLU A C 1
ATOM 2169 O O . GLU A 1 270 ? -2.535 11.444 -2.842 1.00 97.00 270 GLU A O 1
ATOM 2174 N N . GLU A 1 271 ? -2.218 10.256 -0.964 1.00 95.75 271 GLU A N 1
ATOM 2175 C CA . GLU A 1 271 ? -1.390 9.219 -1.589 1.00 95.75 271 GLU A CA 1
ATOM 2176 C C . GLU A 1 271 ? -2.143 8.489 -2.710 1.00 95.75 271 GLU A C 1
ATOM 2178 O O . GLU A 1 271 ? -1.621 8.312 -3.815 1.00 95.75 271 GLU A O 1
ATOM 2183 N N . HIS A 1 272 ? -3.392 8.085 -2.458 1.00 96.00 272 HIS A N 1
ATOM 2184 C CA . HIS A 1 272 ? -4.237 7.454 -3.470 1.00 96.00 272 HIS A CA 1
ATOM 2185 C C . HIS A 1 272 ? -4.479 8.388 -4.665 1.00 96.00 272 HIS A C 1
ATOM 2187 O O . HIS A 1 272 ? -4.389 7.963 -5.821 1.00 96.00 272 HIS A O 1
ATOM 2193 N N . GLN A 1 273 ? -4.730 9.676 -4.423 1.00 95.94 273 GLN A N 1
ATOM 2194 C CA . GLN A 1 273 ? -4.856 10.669 -5.490 1.00 95.94 273 GLN A CA 1
ATOM 2195 C C . GLN A 1 273 ? -3.557 10.835 -6.284 1.00 95.94 273 GLN A C 1
ATOM 2197 O O . GLN A 1 273 ? -3.605 10.933 -7.510 1.00 95.94 273 GLN A O 1
ATOM 2202 N N . ALA A 1 274 ? -2.399 10.837 -5.625 1.00 96.44 274 ALA A N 1
ATOM 2203 C CA . ALA A 1 274 ? -1.107 10.925 -6.297 1.00 96.44 274 ALA A CA 1
ATOM 2204 C C . ALA A 1 274 ? -0.874 9.723 -7.229 1.00 96.44 274 ALA A C 1
ATOM 2206 O O . ALA A 1 274 ? -0.519 9.908 -8.396 1.00 96.44 274 ALA A O 1
ATOM 2207 N N . ILE A 1 275 ? -1.160 8.503 -6.759 1.00 94.75 275 ILE A N 1
ATOM 2208 C CA . ILE A 1 275 ? -1.050 7.281 -7.571 1.00 94.75 275 ILE A CA 1
ATOM 2209 C C . ILE A 1 275 ? -2.021 7.335 -8.749 1.00 94.75 275 ILE A C 1
ATOM 2211 O O . ILE A 1 275 ? -1.620 7.114 -9.892 1.00 94.75 275 ILE A O 1
ATOM 2215 N N . THR A 1 276 ? -3.286 7.674 -8.502 1.00 94.00 276 THR A N 1
ATOM 2216 C CA . THR A 1 276 ? -4.307 7.691 -9.557 1.00 94.00 276 THR A CA 1
ATOM 2217 C C . THR A 1 276 ? -4.082 8.791 -10.590 1.00 94.00 276 THR A C 1
ATOM 2219 O O . THR A 1 276 ? -4.466 8.619 -11.744 1.00 94.00 276 THR A O 1
ATOM 2222 N N . ARG A 1 277 ? -3.428 9.902 -10.233 1.00 95.31 277 ARG A N 1
ATOM 2223 C CA . ARG A 1 277 ? -3.017 10.961 -11.173 1.00 95.31 277 ARG A CA 1
ATOM 2224 C C . ARG A 1 277 ? -1.733 10.643 -11.939 1.00 95.31 277 ARG A C 1
ATOM 2226 O O . ARG A 1 277 ? -1.430 11.352 -12.896 1.00 95.31 277 ARG A O 1
ATOM 2233 N N . SER A 1 278 ? -0.986 9.609 -11.551 1.00 95.75 278 SER A N 1
ATOM 2234 C CA . SER A 1 278 ? 0.219 9.209 -12.279 1.00 95.75 278 SER A CA 1
ATOM 2235 C C . SER A 1 278 ? -0.108 8.825 -13.726 1.00 95.75 278 SER A C 1
ATOM 2237 O O . SER A 1 278 ? -1.150 8.228 -14.013 1.00 95.75 278 SER A O 1
ATOM 2239 N N . SER A 1 279 ? 0.802 9.137 -14.651 1.00 92.75 279 SER A N 1
ATOM 2240 C CA . SER A 1 279 ? 0.647 8.793 -16.071 1.00 92.75 279 SER A CA 1
ATOM 2241 C C . SER A 1 279 ? 0.483 7.286 -16.284 1.00 92.75 279 SER A C 1
ATOM 2243 O O . SER A 1 279 ? -0.339 6.872 -17.098 1.00 92.75 279 SER A O 1
ATOM 2245 N N . THR A 1 280 ? 1.199 6.464 -15.510 1.00 91.38 280 THR A N 1
ATOM 2246 C CA . THR A 1 280 ? 1.096 4.998 -15.553 1.00 91.38 280 THR A CA 1
ATOM 2247 C C . THR A 1 280 ? -0.304 4.514 -15.189 1.00 91.38 280 THR A C 1
ATOM 2249 O O . THR A 1 280 ? -0.870 3.690 -15.903 1.00 91.38 280 THR A O 1
ATOM 2252 N N . TYR A 1 281 ? -0.896 5.035 -14.110 1.00 93.50 281 TYR A N 1
ATOM 2253 C CA . TYR A 1 281 ? -2.242 4.630 -13.704 1.00 93.50 281 TYR A CA 1
ATOM 2254 C C . TYR A 1 281 ? -3.309 5.111 -14.695 1.00 93.50 281 TYR A C 1
ATOM 2256 O O . TYR A 1 281 ? -4.236 4.371 -15.015 1.00 93.50 281 TYR A O 1
ATOM 2264 N N . GLN A 1 282 ? -3.171 6.330 -15.225 1.00 94.69 282 GLN A N 1
ATOM 2265 C CA . GLN A 1 282 ? -4.082 6.848 -16.251 1.00 94.69 282 GLN A CA 1
ATOM 2266 C C . GLN A 1 282 ? -4.024 6.020 -17.542 1.00 94.69 282 GLN A C 1
ATOM 2268 O O . GLN A 1 282 ? -5.070 5.737 -18.123 1.00 94.69 282 GLN A O 1
ATOM 2273 N N . LEU A 1 283 ? -2.831 5.572 -17.948 1.00 92.06 283 LEU A N 1
ATOM 2274 C CA . LEU A 1 283 ? -2.662 4.642 -19.065 1.00 92.06 283 LEU A CA 1
ATOM 2275 C C . LEU A 1 283 ? -3.347 3.298 -18.786 1.00 92.06 283 LEU A C 1
ATOM 2277 O O . LEU A 1 283 ? -4.087 2.801 -19.628 1.00 92.06 283 LEU A O 1
ATOM 2281 N N . LEU A 1 284 ? -3.144 2.718 -17.600 1.00 92.25 284 LEU A N 1
ATOM 2282 C CA . LEU A 1 284 ? -3.814 1.471 -17.216 1.00 92.25 284 LEU A CA 1
ATOM 2283 C C . LEU A 1 284 ? -5.332 1.602 -17.271 1.00 92.25 284 LEU A C 1
ATOM 2285 O O . LEU A 1 284 ? -6.011 0.729 -17.806 1.00 92.25 284 LEU A O 1
ATOM 2289 N N . LYS A 1 285 ? -5.851 2.726 -16.777 1.00 91.56 285 LYS A N 1
ATOM 2290 C CA . LYS A 1 285 ? -7.275 3.032 -16.824 1.00 91.56 285 LYS A CA 1
ATOM 2291 C C . LYS A 1 285 ? -7.788 3.182 -18.257 1.00 91.56 285 LYS A C 1
ATOM 2293 O O . LYS A 1 285 ? -8.881 2.714 -18.536 1.00 91.56 285 LYS A O 1
ATOM 2298 N N . SER A 1 286 ? -7.035 3.806 -19.166 1.00 91.75 286 SER A N 1
ATOM 2299 C CA . SER A 1 286 ? -7.454 3.931 -20.571 1.00 91.75 286 SER A CA 1
ATOM 2300 C C . SER A 1 286 ? -7.386 2.613 -21.347 1.00 91.75 286 SER A C 1
ATOM 2302 O O . SER A 1 286 ? -7.960 2.515 -22.424 1.00 91.75 286 SER A O 1
ATOM 2304 N N . LEU A 1 287 ? -6.647 1.632 -20.827 1.00 89.69 287 LEU A N 1
ATOM 2305 C CA . LEU A 1 287 ? -6.586 0.267 -21.344 1.00 89.69 287 LEU A CA 1
ATOM 2306 C C . LEU A 1 287 ? -7.602 -0.655 -20.650 1.00 89.69 287 LEU A C 1
ATOM 2308 O O . LEU A 1 287 ? -7.492 -1.865 -20.791 1.00 89.69 287 LEU A O 1
ATOM 2312 N N . ASP A 1 288 ? -8.533 -0.113 -19.854 1.00 85.31 288 ASP A N 1
ATOM 2313 C CA . ASP A 1 288 ? -9.496 -0.877 -19.046 1.00 85.31 288 ASP A CA 1
ATOM 2314 C C . ASP A 1 288 ? -8.844 -1.960 -18.165 1.00 85.31 288 ASP A C 1
ATOM 2316 O O . ASP A 1 288 ? -9.454 -2.973 -17.839 1.00 85.31 288 ASP A O 1
ATOM 2320 N N . PHE A 1 289 ? -7.590 -1.741 -17.752 1.00 78.75 289 PHE A N 1
ATOM 2321 C CA . PHE A 1 289 ? -6.747 -2.718 -17.053 1.00 78.75 289 PHE A CA 1
ATOM 2322 C C . PHE A 1 289 ? -6.454 -4.015 -17.844 1.00 78.75 289 PHE A C 1
ATOM 2324 O O . PHE A 1 289 ? -5.847 -4.932 -17.294 1.00 78.75 289 PHE A O 1
ATOM 2331 N N . GLU A 1 290 ? -6.745 -4.043 -19.147 1.00 83.38 290 GLU A N 1
ATOM 2332 C CA . GLU A 1 290 ? -6.397 -5.094 -20.112 1.00 83.38 290 GLU A CA 1
ATOM 2333 C C . GLU A 1 290 ? -5.106 -4.719 -20.861 1.00 83.38 290 GLU A C 1
ATOM 2335 O O . GLU A 1 290 ? -5.085 -4.280 -22.012 1.00 83.38 290 GLU A O 1
ATOM 2340 N N . TRP A 1 291 ? -3.974 -4.839 -20.171 1.00 84.50 291 TRP A N 1
ATOM 2341 C CA . TRP A 1 291 ? -2.680 -4.335 -20.649 1.00 84.50 291 TRP A CA 1
ATOM 2342 C C . TRP A 1 291 ? -1.786 -5.401 -21.295 1.00 84.50 291 TRP A C 1
ATOM 2344 O O . TRP A 1 291 ? -0.710 -5.067 -21.795 1.00 84.50 291 TRP A O 1
ATOM 2354 N N . GLU A 1 292 ? -2.194 -6.673 -21.329 1.00 85.81 292 GLU A N 1
ATOM 2355 C CA . GLU A 1 292 ? -1.368 -7.748 -21.898 1.00 85.81 292 GLU A CA 1
ATOM 2356 C C . GLU A 1 292 ? -1.084 -7.548 -23.388 1.00 85.81 292 GLU A C 1
ATOM 2358 O O . GLU A 1 292 ? 0.062 -7.678 -23.824 1.00 85.81 292 GLU A O 1
ATOM 2363 N N . ASP A 1 293 ? -2.098 -7.199 -24.177 1.00 87.00 293 ASP A N 1
ATOM 2364 C CA . ASP A 1 293 ? -1.927 -6.990 -25.615 1.00 87.00 293 ASP A CA 1
ATOM 2365 C C . ASP A 1 293 ? -1.141 -5.712 -25.918 1.00 87.00 293 ASP A C 1
ATOM 2367 O O . ASP A 1 293 ? -0.304 -5.698 -26.827 1.00 87.00 293 ASP A O 1
ATOM 2371 N N . TYR A 1 294 ? -1.317 -4.675 -25.094 1.00 88.50 294 TYR A N 1
ATOM 2372 C CA . TYR A 1 294 ? -0.481 -3.479 -25.136 1.00 88.50 294 TYR A CA 1
ATOM 2373 C C . TYR A 1 294 ? 0.997 -3.820 -24.886 1.00 88.50 294 TYR A C 1
ATOM 2375 O O . TYR A 1 294 ? 1.865 -3.415 -25.663 1.00 88.50 294 TYR A O 1
ATOM 2383 N N . LEU A 1 295 ? 1.305 -4.623 -23.860 1.00 89.56 295 LEU A N 1
ATOM 2384 C CA . LEU A 1 295 ? 2.679 -5.052 -23.583 1.00 89.56 295 LEU A CA 1
ATOM 2385 C C . LEU A 1 295 ? 3.263 -5.911 -24.705 1.00 89.56 295 LEU A C 1
ATOM 2387 O O . LEU A 1 295 ? 4.403 -5.679 -25.114 1.00 89.56 295 LEU A O 1
ATOM 2391 N N . LYS A 1 296 ? 2.485 -6.852 -25.259 1.00 89.56 296 LYS A N 1
ATOM 2392 C CA . LYS A 1 296 ? 2.912 -7.657 -26.416 1.00 89.56 296 LYS A CA 1
ATOM 2393 C C . LYS A 1 296 ? 3.260 -6.769 -27.608 1.00 89.56 296 LYS A C 1
ATOM 2395 O O . LYS A 1 296 ? 4.276 -7.006 -28.265 1.00 89.56 296 LYS A O 1
ATOM 2400 N N . LEU A 1 297 ? 2.449 -5.744 -27.881 1.00 91.06 297 LEU A N 1
ATOM 2401 C CA . LEU A 1 297 ? 2.707 -4.783 -28.950 1.00 91.06 297 LEU A CA 1
ATOM 2402 C C . LEU A 1 297 ? 3.991 -3.985 -28.691 1.00 91.06 297 LEU A C 1
ATOM 2404 O O . LEU A 1 297 ? 4.836 -3.888 -29.580 1.00 91.06 297 LEU A O 1
ATOM 2408 N N . MET A 1 298 ? 4.179 -3.472 -27.474 1.00 91.69 298 MET A N 1
ATOM 2409 C CA . MET A 1 298 ? 5.391 -2.737 -27.093 1.00 91.69 298 MET A CA 1
ATOM 2410 C C . MET A 1 298 ? 6.649 -3.601 -27.221 1.00 91.69 298 MET A C 1
ATOM 2412 O O . MET A 1 298 ? 7.624 -3.185 -27.850 1.00 91.69 298 MET A O 1
ATOM 2416 N N . ALA A 1 299 ? 6.614 -4.832 -26.707 1.00 90.00 299 ALA A N 1
ATOM 2417 C CA . ALA A 1 299 ? 7.711 -5.784 -26.842 1.00 90.00 299 ALA A CA 1
ATOM 2418 C C . ALA A 1 299 ? 7.993 -6.121 -28.316 1.00 90.00 299 ALA A C 1
ATOM 2420 O O . ALA A 1 299 ? 9.152 -6.182 -28.725 1.00 90.00 299 ALA A O 1
ATOM 2421 N N . LYS A 1 300 ? 6.953 -6.294 -29.146 1.00 93.31 300 LYS A N 1
ATOM 2422 C CA . LYS A 1 300 ? 7.098 -6.525 -30.592 1.00 93.31 300 LYS A CA 1
ATOM 2423 C C . LYS A 1 300 ? 7.773 -5.345 -31.295 1.00 93.31 300 LYS A C 1
ATOM 2425 O O . LYS A 1 300 ? 8.678 -5.566 -32.097 1.00 93.31 300 LYS A O 1
ATOM 2430 N N . ASN A 1 301 ? 7.369 -4.116 -30.985 1.00 93.38 301 ASN A N 1
ATOM 2431 C CA . ASN A 1 301 ? 7.955 -2.910 -31.572 1.00 93.38 301 ASN A CA 1
ATOM 2432 C C . ASN A 1 301 ? 9.432 -2.755 -31.181 1.00 93.38 301 ASN A C 1
ATOM 2434 O O . ASN A 1 301 ? 10.270 -2.459 -32.031 1.00 93.38 301 ASN A O 1
ATOM 2438 N N . LEU A 1 302 ? 9.770 -3.025 -29.917 1.00 91.62 302 LEU A N 1
ATOM 2439 C CA . LEU A 1 302 ? 11.158 -3.015 -29.451 1.00 91.62 302 LEU A CA 1
ATOM 2440 C C . LEU A 1 302 ? 12.002 -4.093 -30.139 1.00 91.62 302 LEU A C 1
ATOM 2442 O O . LEU A 1 302 ? 13.094 -3.791 -30.612 1.00 91.62 302 LEU A O 1
ATOM 2446 N N . LYS A 1 303 ? 11.484 -5.320 -30.275 1.00 90.94 303 LYS A N 1
ATOM 2447 C CA . LYS A 1 303 ? 12.143 -6.396 -31.037 1.00 90.94 303 LYS A CA 1
ATOM 2448 C C . LYS A 1 303 ? 12.418 -5.996 -32.484 1.00 90.94 303 LYS A C 1
ATOM 2450 O O . LYS A 1 303 ? 13.514 -6.237 -32.979 1.00 90.94 303 LYS A O 1
ATOM 2455 N N . ALA A 1 304 ? 11.442 -5.383 -33.155 1.00 93.69 304 ALA A N 1
ATOM 2456 C CA . ALA A 1 304 ? 11.604 -4.921 -34.532 1.00 93.69 304 ALA A CA 1
ATOM 2457 C C . ALA A 1 304 ? 12.710 -3.860 -34.639 1.00 93.69 304 ALA A C 1
ATOM 2459 O O . ALA A 1 304 ? 13.598 -3.986 -35.478 1.00 93.69 304 ALA A O 1
ATOM 2460 N N . ARG A 1 305 ? 12.723 -2.879 -33.726 1.00 92.12 305 ARG A N 1
ATOM 2461 C CA . ARG A 1 305 ? 13.781 -1.862 -33.657 1.00 92.12 305 ARG A CA 1
ATOM 2462 C C . ARG A 1 305 ? 15.164 -2.472 -33.416 1.00 92.12 305 ARG A C 1
ATOM 2464 O O . ARG A 1 305 ? 16.128 -2.053 -34.049 1.00 92.12 305 ARG A O 1
ATOM 2471 N N . VAL A 1 306 ? 15.273 -3.450 -32.514 1.00 78.69 306 VAL A N 1
ATOM 2472 C CA . VAL A 1 306 ? 16.532 -4.180 -32.289 1.00 78.69 306 VAL A CA 1
ATOM 2473 C C . VAL A 1 306 ? 16.980 -4.861 -33.580 1.00 78.69 306 VAL A C 1
ATOM 2475 O O . VAL A 1 306 ? 18.113 -4.652 -33.993 1.00 78.69 306 VAL A O 1
ATOM 2478 N N . ALA A 1 307 ? 16.093 -5.587 -34.266 1.00 80.62 307 ALA A N 1
ATOM 2479 C CA . ALA A 1 307 ? 16.431 -6.278 -35.510 1.00 80.62 307 ALA A CA 1
ATOM 2480 C C . ALA A 1 307 ? 16.898 -5.320 -36.625 1.00 80.62 307 ALA A C 1
ATOM 2482 O O . ALA A 1 307 ? 17.840 -5.629 -37.357 1.00 80.62 307 ALA A O 1
ATOM 2483 N N . GLU A 1 308 ? 16.280 -4.141 -36.749 1.00 91.44 308 GLU A N 1
ATOM 2484 C CA . GLU A 1 308 ? 16.716 -3.099 -37.688 1.00 91.44 308 GLU A CA 1
ATOM 2485 C C . GLU A 1 308 ? 18.120 -2.575 -37.361 1.00 91.44 308 GLU A C 1
ATOM 2487 O O . GLU A 1 308 ? 18.963 -2.454 -38.255 1.00 91.44 308 GLU A O 1
ATOM 2492 N N . LEU A 1 309 ? 18.390 -2.299 -36.082 1.00 77.31 309 LEU A N 1
ATOM 2493 C CA . LEU A 1 309 ? 19.700 -1.843 -35.621 1.00 77.31 309 LEU A CA 1
ATOM 2494 C C . LEU A 1 309 ? 20.771 -2.928 -35.783 1.00 77.31 309 LEU A C 1
ATOM 2496 O O . LEU A 1 309 ? 21.878 -2.619 -36.213 1.00 77.31 309 LEU A O 1
ATOM 2500 N N . GLU A 1 310 ? 20.455 -4.191 -35.499 1.00 73.50 310 GLU A N 1
ATOM 2501 C CA . GLU A 1 310 ? 21.376 -5.315 -35.702 1.00 73.50 310 GLU A CA 1
ATOM 2502 C C . GLU A 1 310 ? 21.698 -5.518 -37.178 1.00 73.50 310 GLU A C 1
ATOM 2504 O O . GLU A 1 310 ? 22.859 -5.717 -37.527 1.00 73.50 310 GLU A O 1
ATOM 2509 N N . LYS A 1 311 ? 20.703 -5.398 -38.064 1.00 77.94 311 LYS A N 1
ATOM 2510 C CA . LYS A 1 311 ? 20.935 -5.439 -39.510 1.00 77.94 311 LYS A CA 1
ATOM 2511 C C . LYS A 1 311 ? 21.859 -4.307 -39.956 1.00 77.94 311 LYS A C 1
ATOM 2513 O O . LYS A 1 311 ? 22.783 -4.557 -40.728 1.00 77.94 311 LYS A O 1
ATOM 2518 N N . TRP A 1 312 ? 21.637 -3.087 -39.459 1.00 81.88 312 TRP A N 1
ATOM 2519 C CA . TRP A 1 312 ? 22.528 -1.958 -39.730 1.00 81.88 312 TRP A CA 1
ATOM 2520 C C . TRP A 1 312 ? 23.955 -2.264 -39.255 1.00 81.88 312 TRP A C 1
ATOM 2522 O O . TRP A 1 312 ? 24.886 -2.174 -40.053 1.00 81.88 312 TRP A O 1
ATOM 2532 N N . HIS A 1 313 ? 24.118 -2.734 -38.015 1.00 62.56 313 HIS A N 1
ATOM 2533 C CA . HIS A 1 313 ? 25.420 -3.114 -37.462 1.00 62.56 313 HIS A CA 1
ATOM 2534 C C . HIS A 1 313 ? 26.106 -4.190 -38.296 1.00 62.56 313 HIS A C 1
ATOM 2536 O O . HIS A 1 313 ? 27.236 -3.985 -38.705 1.00 62.56 313 HIS A O 1
ATOM 2542 N N . LEU A 1 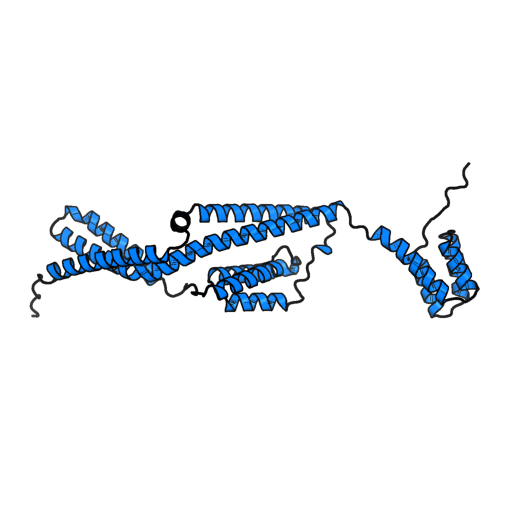314 ? 25.425 -5.281 -38.655 1.00 64.50 314 LEU A N 1
ATOM 2543 C CA . LEU A 1 314 ? 25.993 -6.341 -39.497 1.00 64.50 314 LEU A CA 1
ATOM 2544 C C . LEU A 1 314 ? 26.504 -5.817 -40.846 1.00 64.50 314 LEU A C 1
ATOM 2546 O O . LEU A 1 314 ? 27.555 -6.249 -41.309 1.00 64.50 314 LEU A O 1
ATOM 2550 N N . THR A 1 315 ? 25.791 -4.869 -41.458 1.00 71.19 315 THR A N 1
ATOM 2551 C CA . THR A 1 315 ? 26.205 -4.265 -42.737 1.00 71.19 315 THR A CA 1
ATOM 2552 C C . THR A 1 315 ? 27.377 -3.285 -42.626 1.00 71.19 315 THR A C 1
ATOM 2554 O O . THR A 1 315 ? 28.083 -3.112 -43.612 1.00 71.19 315 THR A O 1
ATOM 2557 N N . HIS A 1 316 ? 27.614 -2.674 -41.459 1.00 65.06 316 HIS A N 1
ATOM 2558 C CA . HIS A 1 316 ? 28.657 -1.650 -41.272 1.00 65.06 316 HIS A CA 1
ATOM 2559 C C . HIS A 1 316 ? 29.865 -2.158 -40.453 1.00 65.06 316 HIS A C 1
ATOM 2561 O O . HIS A 1 316 ? 30.965 -1.644 -40.615 1.00 65.06 316 HIS A O 1
ATOM 2567 N N . TYR A 1 317 ? 29.717 -3.224 -39.652 1.00 47.62 317 TYR A N 1
ATOM 2568 C CA . TYR A 1 317 ? 30.814 -3.900 -38.936 1.00 47.62 317 TYR A CA 1
ATOM 2569 C C . TYR A 1 317 ? 31.566 -4.942 -39.787 1.00 47.62 317 TYR A C 1
ATOM 2571 O O . TYR A 1 317 ? 32.670 -5.332 -39.420 1.00 47.62 317 TYR A O 1
ATOM 2579 N N . GLN A 1 318 ? 31.021 -5.393 -40.928 1.00 43.28 318 GLN A N 1
ATOM 2580 C CA . GLN A 1 318 ? 31.726 -6.290 -41.867 1.00 43.28 318 GLN A CA 1
ATOM 2581 C C . GLN A 1 318 ? 32.701 -5.562 -42.820 1.00 43.28 318 GLN A C 1
ATOM 2583 O O . GLN A 1 318 ? 33.324 -6.207 -43.661 1.00 43.28 318 GLN A O 1
ATOM 2588 N N . CYS A 1 319 ? 32.877 -4.242 -42.681 1.00 33.81 319 CYS A N 1
ATOM 2589 C CA . CYS A 1 319 ? 33.733 -3.417 -43.543 1.00 33.81 319 CYS A CA 1
ATOM 2590 C C . CYS A 1 319 ? 34.897 -2.730 -42.804 1.00 33.81 319 CYS A C 1
ATOM 2592 O O . CYS A 1 319 ? 35.351 -1.677 -43.238 1.00 33.81 319 CYS A O 1
ATOM 2594 N N . ILE A 1 320 ? 35.423 -3.323 -41.727 1.00 35.03 320 ILE A N 1
ATOM 2595 C CA . ILE A 1 320 ? 36.728 -2.926 -41.173 1.00 35.03 320 ILE A CA 1
ATOM 2596 C C . ILE A 1 320 ? 37.709 -4.079 -41.432 1.00 35.03 320 ILE A C 1
ATOM 2598 O O . ILE A 1 320 ? 37.442 -5.201 -40.992 1.00 35.03 320 ILE A O 1
ATOM 2602 N N . PRO A 1 321 ? 38.804 -3.861 -42.187 1.00 31.91 321 PRO A N 1
ATOM 2603 C CA . PRO A 1 321 ? 39.768 -4.909 -42.479 1.00 31.91 321 PRO A CA 1
ATOM 2604 C C . PRO A 1 321 ? 40.408 -5.389 -41.177 1.00 31.91 321 PRO A C 1
ATOM 2606 O O . PRO A 1 321 ? 40.777 -4.593 -40.315 1.00 31.91 321 PRO A O 1
ATOM 2609 N N . ASN A 1 322 ? 40.526 -6.710 -41.062 1.00 30.14 322 ASN A N 1
ATOM 2610 C CA . ASN A 1 322 ? 41.308 -7.395 -40.045 1.00 30.14 322 ASN A CA 1
ATOM 2611 C C . ASN A 1 322 ? 42.680 -6.700 -39.928 1.00 30.14 322 ASN A C 1
ATOM 2613 O O . ASN A 1 322 ? 43.406 -6.701 -40.927 1.00 30.14 322 ASN A O 1
ATOM 2617 N N . PRO A 1 323 ? 43.048 -6.078 -38.791 1.00 33.94 323 PRO A N 1
ATOM 2618 C CA . PRO A 1 323 ? 44.421 -5.648 -38.618 1.00 33.94 323 PRO A CA 1
ATOM 2619 C C . PRO A 1 323 ? 45.255 -6.925 -38.625 1.00 33.94 323 PRO A C 1
ATOM 2621 O O . PRO A 1 323 ? 45.035 -7.828 -37.815 1.00 33.94 323 PRO A O 1
ATOM 2624 N N . GLU A 1 324 ? 46.131 -7.036 -39.620 1.00 34.03 324 GLU A N 1
ATOM 2625 C CA . GLU A 1 324 ? 47.062 -8.145 -39.737 1.00 34.03 324 GLU A CA 1
ATOM 2626 C C . GLU A 1 324 ? 47.740 -8.368 -38.386 1.00 34.03 324 GLU A C 1
ATOM 2628 O O . GLU A 1 324 ? 48.327 -7.460 -37.798 1.00 34.03 324 GLU A O 1
ATOM 2633 N N . ILE A 1 325 ? 47.612 -9.594 -37.885 1.00 39.47 325 ILE A N 1
ATOM 2634 C CA . ILE A 1 325 ? 48.442 -10.090 -36.800 1.00 39.47 325 ILE A CA 1
ATOM 2635 C C . ILE A 1 325 ? 49.869 -10.093 -37.346 1.00 39.47 325 ILE A C 1
ATOM 2637 O O . ILE A 1 325 ? 50.186 -10.915 -38.209 1.00 39.47 325 ILE A O 1
ATOM 2641 N N . SER A 1 326 ? 50.711 -9.196 -36.838 1.00 34.03 326 SER A N 1
ATOM 2642 C CA . SER A 1 326 ? 52.162 -9.315 -36.932 1.00 34.03 326 SER A CA 1
ATOM 2643 C C . SER A 1 326 ? 52.849 -8.782 -35.688 1.00 34.03 326 SER A C 1
ATOM 2645 O O . SER A 1 326 ? 52.374 -7.772 -35.123 1.00 34.03 326 SER A O 1
#

InterPro domains:
  IPR001623 DnaJ domain [PS50076] (161-262)
  IPR001623 DnaJ domain [cd06257] (181-220)
  IPR036869 Chaperone J-domain superfamily [G3DSA:1.10.287.110] (170-225)
  IPR036869 Chaperone J-domain superfamily [SSF46565] (132-221)

Foldseek 3Di:
DPPPPPADPAFDPVLLVVLVVCLVVVPLVVNQVSLVVRCVNHVDPLSVQLNVCSVVVVVVSNNVSSVVSVVVVVVVVPDADPLLVVLLVLLVVLVVLLLVLLLLLLVLLLLLVVVVLVLCVLCLVLVLLLLVLVLVVLVVVCVVPVVSVVVSVVSVVVNVVSVVVVVPPDPQAADDDDPVLLVLLSVLLSLLCVQLVLLQADPVCNVVSVVLNVQLSVCSSSSVSVSSNVSSVVSVPDPRSDRCSVVDSDSVVSVVSSVVSVVSSVVSNVSSVVSCPDPSNVVCVVCVVVCPVVSVVVSVVSVVSSVVSVVVCVVVVVPDDDPDDD

Radius of gyration: 38.32 Å; chains: 1; bounding box: 98×39×110 Å

Sequence (326 aa):
MAEQYQENTPPSLKTLKAIRQFIALEDKESLVLIAGRLQKESPGQGSRLIAEALEKGHFSDALELIGTLEGALIKPALRPDPEIGQLKVAYHYLLQQLSVAQEQRAEAARAVDSFQARYQAQTSEYIFRALFLSKEKLRLQAEEHPELQETADKAAEDYENYATVFNLKSEDLQFVLSEPDIAKLKKLYRQACLLCHPDRVKAEQRERAQEIFEELTKAYTRNDLPRVSAIANLLSQSPEFDFALDTVQDAEALRQLIERTRQQLRDTEEEHQAITRSSTYQLLKSLDFEWEDYLKLMAKNLKARVAELEKWHLTHYQCIPNPEIS

Secondary structure (DSSP, 8-state):
--SS----PPPPHHHHHHHHHHHHTT-HHHHHHHHHHHHHH--SHHHHHHHHHHHTT-HHHHHHHHHHHHHHHHHHHT---HHHHHHHHHHHHHHHHHHHHHHHHHHHHHHHHHHHHHHHHHHHHHHHHHHHHHHHHHHHHHHH-GGGHHHHHHHHHHHHHHHHHHHT-SS-PPP---HHHHHHHHHHHHHHHHHH-TTTS-GGGHHHHHHHHHHHHHHHHTT-HHHHHHHHHHHHH-TT---GGGG---HHHHHHHHHHHHHHHHHHHHHHHHHHHSHHHHHHHHTTT--HHHHHHHHHHHHHHHHHHHHHHHHHHTTS------